Protein AF-A0A0D2QQF7-F1 (afdb_monomer)

Radius of gyration: 26.7 Å; Cα contacts (8 Å, |Δi|>4): 95; chains: 1; bounding box: 89×62×61 Å

Secondary structure (DSSP, 8-state):
-HHHHHHHHHHHHHSPPBTBS----TT-S-HHHHHHHHHHHHHHHHHHHHHHHHHHH--S-HHHHHHHHHHHHHHHHHHHHHHHHHHTTTTT--HHHHTTTT--HHHHHHHHHHHHHHHHHHHHHHHS-HHHHHHHHHHHHHHHHHHHHHHH-----HHHHHHHHHHHHHHHHHHS-HHHHS-PPP-----S-SSSSS--------

Organism: Gossypium raimondii (NCBI:txid29730)

Nearest PDB structures (foldseek):
  6i1r-assembly1_A  TM=9.727E-01  e=7.332E-19  Zea mays
  6i1r-assembly1_B  TM=9.727E-01  e=1.227E-18  Zea mays
  6i1z-assembly1_B  TM=9.432E-01  e=1.962E-15  Zea mays
  6i1z-assembly1_A  TM=9.478E-01  e=4.625E-15  Zea mays

Solvent-accessible surface area (backbone atoms only — not comparable to full-atom values): 12297 Å² total; per-residue (Å²): 110,37,69,59,38,34,52,52,11,53,51,39,40,66,51,81,61,96,84,55,100,71,81,63,64,96,78,69,68,58,70,67,56,56,54,51,50,55,51,49,52,52,51,52,52,50,52,48,53,50,50,27,49,58,48,59,74,45,90,65,59,69,67,58,54,47,51,55,54,49,50,55,51,50,52,54,53,52,53,49,50,52,52,52,33,64,75,53,70,45,78,84,51,58,61,82,77,49,69,66,64,88,67,44,75,67,50,52,52,50,52,54,50,53,53,51,50,50,54,51,50,54,49,40,28,52,80,49,48,64,66,58,54,50,53,52,51,54,50,51,51,53,50,50,52,56,49,36,34,74,76,67,66,44,81,83,44,72,42,38,56,54,12,50,52,38,32,53,52,18,51,48,65,65,71,52,58,68,68,81,78,40,92,59,75,84,79,76,79,76,78,90,83,84,84,86,89,88,84,80,90,76,85,80,79,136

pLDDT: mean 82.87, std 17.43, range [35.88, 97.31]

Structure (mmCIF, N/CA/C/O backbone):
data_AF-A0A0D2QQF7-F1
#
_entry.id   AF-A0A0D2QQF7-F1
#
loop_
_atom_site.group_PDB
_atom_site.id
_atom_site.type_symbol
_atom_site.label_atom_id
_atom_site.label_alt_id
_atom_site.label_comp_id
_atom_site.label_asym_id
_atom_site.label_entity_id
_atom_site.label_seq_id
_atom_site.pdbx_PDB_ins_code
_atom_site.Cartn_x
_atom_site.Cartn_y
_atom_site.Cartn_z
_atom_site.occupancy
_atom_site.B_iso_or_equiv
_atom_site.auth_seq_id
_atom_site.auth_comp_id
_atom_site.auth_asym_id
_atom_site.auth_atom_id
_atom_site.pdbx_PDB_model_num
ATOM 1 N N . MET A 1 1 ? -4.815 4.302 22.614 1.00 80.75 1 MET A N 1
ATOM 2 C CA . MET A 1 1 ? -4.084 3.098 23.074 1.00 80.75 1 MET A CA 1
ATOM 3 C C . MET A 1 1 ? -4.121 1.945 22.069 1.00 80.75 1 MET A C 1
ATOM 5 O O . MET A 1 1 ? -3.057 1.436 21.750 1.00 80.75 1 MET A O 1
ATOM 9 N N . ALA A 1 2 ? -5.280 1.558 21.512 1.00 89.44 2 ALA A N 1
ATOM 10 C CA . ALA A 1 2 ? -5.372 0.387 20.619 1.00 89.44 2 ALA A CA 1
ATOM 11 C C . ALA A 1 2 ? -4.507 0.501 19.352 1.00 89.44 2 ALA A C 1
ATOM 13 O O . ALA A 1 2 ? -3.779 -0.428 19.021 1.00 89.44 2 ALA A O 1
ATOM 14 N N . ILE A 1 3 ? -4.491 1.671 18.709 1.00 89.88 3 ILE A N 1
ATOM 15 C CA . ILE A 1 3 ? -3.707 1.911 17.484 1.00 89.88 3 ILE A CA 1
ATOM 16 C C . ILE A 1 3 ? -2.194 1.775 17.736 1.00 89.88 3 ILE A C 1
ATOM 18 O O . ILE A 1 3 ? -1.478 1.219 16.911 1.00 89.88 3 ILE A O 1
ATOM 22 N N . ILE A 1 4 ? -1.708 2.223 18.900 1.00 92.81 4 ILE A N 1
ATOM 23 C CA . ILE A 1 4 ? -0.295 2.069 19.286 1.00 92.81 4 ILE A CA 1
ATOM 24 C C . ILE A 1 4 ? 0.034 0.584 19.471 1.00 92.81 4 ILE A C 1
ATOM 26 O O . ILE A 1 4 ? 1.050 0.121 18.966 1.00 92.81 4 ILE A O 1
ATOM 30 N N . LEU A 1 5 ? -0.848 -0.177 20.128 1.00 92.00 5 LEU A N 1
ATOM 31 C CA . LEU A 1 5 ? -0.690 -1.628 20.263 1.00 92.00 5 LEU A CA 1
ATOM 32 C C . LEU A 1 5 ? -0.684 -2.334 18.903 1.00 92.00 5 LEU A C 1
ATOM 34 O O . LEU A 1 5 ? 0.118 -3.238 18.710 1.00 92.00 5 LEU A O 1
ATOM 38 N N . LEU A 1 6 ? -1.512 -1.902 17.948 1.00 92.50 6 LEU A N 1
ATOM 39 C CA . LEU A 1 6 ? -1.499 -2.452 16.590 1.00 92.50 6 LEU A CA 1
ATOM 40 C C . LEU A 1 6 ? -0.155 -2.191 15.899 1.00 92.50 6 LEU A C 1
ATOM 42 O O . LEU A 1 6 ? 0.426 -3.096 15.301 1.00 92.50 6 LEU A O 1
ATOM 46 N N . ALA A 1 7 ? 0.363 -0.965 16.009 1.00 92.88 7 ALA A N 1
ATOM 47 C CA . ALA A 1 7 ? 1.660 -0.601 15.448 1.00 92.88 7 ALA A CA 1
ATOM 48 C C . ALA A 1 7 ? 2.795 -1.427 16.075 1.00 92.88 7 ALA A C 1
ATOM 50 O O . ALA A 1 7 ? 3.615 -1.979 15.353 1.00 92.88 7 ALA A O 1
ATOM 51 N N . VAL A 1 8 ? 2.809 -1.578 17.403 1.00 93.44 8 VAL A N 1
ATOM 52 C CA . VAL A 1 8 ? 3.802 -2.403 18.113 1.00 93.44 8 VAL A CA 1
ATOM 53 C C . VAL A 1 8 ? 3.669 -3.886 17.754 1.00 93.44 8 VAL A C 1
ATOM 55 O O . VAL A 1 8 ? 4.671 -4.554 17.524 1.00 93.44 8 VAL A O 1
ATOM 58 N N . GLY A 1 9 ? 2.448 -4.419 17.674 1.00 91.75 9 GLY A N 1
ATOM 59 C CA . GLY A 1 9 ? 2.215 -5.822 17.328 1.00 91.75 9 GLY A CA 1
ATOM 60 C C . GLY A 1 9 ? 2.640 -6.152 15.896 1.00 91.75 9 GLY A C 1
ATOM 61 O O . GLY A 1 9 ? 3.296 -7.167 15.664 1.00 91.75 9 GLY A O 1
ATOM 62 N N . THR A 1 10 ? 2.333 -5.268 14.942 1.00 91.00 10 THR A N 1
ATOM 63 C CA . THR A 1 10 ? 2.729 -5.441 13.536 1.00 91.00 10 THR A CA 1
ATOM 64 C C . THR A 1 10 ? 4.230 -5.264 13.327 1.00 91.00 10 THR A C 1
ATOM 66 O O . THR A 1 10 ? 4.823 -6.049 12.588 1.00 91.00 10 THR A O 1
ATOM 69 N N . THR A 1 11 ? 4.886 -4.309 13.997 1.00 91.00 11 THR A N 1
ATOM 70 C CA . THR A 1 11 ? 6.353 -4.201 13.934 1.00 91.00 11 THR A CA 1
ATOM 71 C C . THR A 1 11 ? 7.014 -5.418 14.557 1.00 91.00 11 THR A C 1
ATOM 73 O O . THR A 1 11 ? 7.867 -6.014 13.911 1.00 91.00 11 THR A O 1
ATOM 76 N N . MET A 1 12 ? 6.566 -5.859 15.738 1.00 90.12 12 MET A N 1
ATOM 77 C CA . MET A 1 12 ? 7.080 -7.061 16.398 1.00 90.12 12 MET A CA 1
ATOM 78 C C . MET A 1 12 ? 6.956 -8.298 15.506 1.00 90.12 12 MET A C 1
ATOM 80 O O . MET A 1 12 ? 7.917 -9.048 15.387 1.00 90.12 12 MET A O 1
ATOM 84 N N . SER A 1 13 ? 5.820 -8.476 14.824 1.00 88.19 13 SER A N 1
ATOM 85 C CA . SER A 1 13 ? 5.619 -9.610 13.913 1.00 88.19 13 SER A CA 1
ATOM 86 C C . SER A 1 13 ? 6.560 -9.621 12.702 1.00 88.19 13 SER A C 1
ATOM 88 O O . SER A 1 13 ? 6.790 -10.680 12.128 1.00 88.19 13 SER A O 1
ATOM 90 N N . GLN A 1 14 ? 7.117 -8.461 12.336 1.00 85.38 14 GLN A N 1
ATOM 91 C CA . GLN A 1 14 ? 8.033 -8.293 11.206 1.00 85.38 14 GLN A CA 1
ATOM 92 C C . GLN A 1 14 ? 9.512 -8.221 11.619 1.00 85.38 14 GLN A C 1
ATOM 94 O O . GLN A 1 14 ? 10.382 -8.137 10.753 1.00 85.38 14 GLN A O 1
ATOM 99 N N . VAL A 1 15 ? 9.824 -8.256 12.919 1.00 85.00 15 VAL A N 1
ATOM 100 C CA . VAL A 1 15 ? 11.213 -8.338 13.384 1.00 85.00 15 VAL A CA 1
ATOM 101 C C . VAL A 1 15 ? 11.780 -9.706 13.003 1.00 85.00 15 VAL A C 1
ATOM 103 O O . VAL A 1 15 ? 11.213 -10.740 13.362 1.00 85.00 15 VAL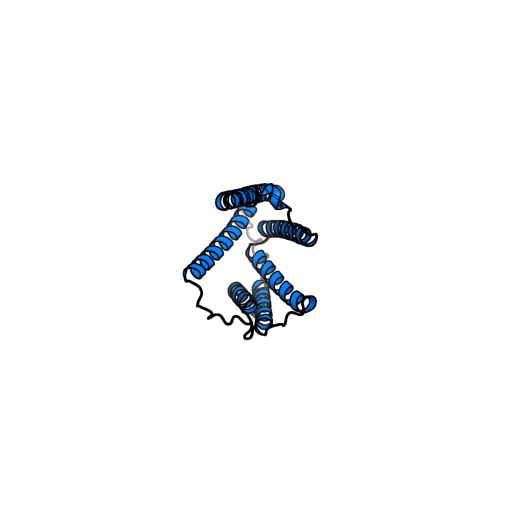 A O 1
ATOM 106 N N . GLN A 1 16 ? 12.911 -9.704 12.295 1.00 71.31 16 GLN A N 1
ATOM 107 C CA . GLN A 1 16 ? 13.620 -10.928 11.920 1.00 71.31 16 GLN A CA 1
ATOM 108 C C . GLN A 1 16 ? 14.034 -11.729 13.160 1.00 71.31 16 GLN A C 1
ATOM 110 O O . GLN A 1 16 ? 14.379 -11.176 14.210 1.00 71.31 16 GLN A O 1
ATOM 115 N N . GLY A 1 17 ? 13.972 -13.056 13.044 1.00 63.78 17 GLY A N 1
ATOM 116 C CA . GLY A 1 17 ? 14.343 -13.955 14.129 1.00 63.78 17 GLY A CA 1
ATOM 117 C C . GLY A 1 17 ? 15.851 -13.927 14.388 1.00 63.78 17 GLY A C 1
ATOM 118 O O . GLY A 1 17 ? 16.656 -13.798 13.469 1.00 63.78 17 GLY A O 1
ATOM 119 N N . CYS A 1 18 ? 16.252 -14.095 15.649 1.00 54.22 18 CYS A N 1
ATOM 120 C CA . CYS A 1 18 ? 17.664 -14.239 16.001 1.00 54.22 18 CYS A CA 1
ATOM 121 C C . CYS A 1 18 ? 18.171 -15.586 15.445 1.00 54.22 18 CYS A C 1
ATOM 123 O O . CYS A 1 18 ? 17.758 -16.637 15.938 1.00 54.22 18 CYS A O 1
ATOM 125 N N . GLY A 1 19 ? 18.996 -15.561 14.391 1.00 55.62 19 GLY A N 1
ATOM 126 C CA . GLY A 1 19 ? 19.505 -16.762 13.710 1.00 55.62 19 GLY A CA 1
ATOM 127 C C . GLY A 1 19 ? 19.407 -16.761 12.177 1.00 55.62 19 GLY A C 1
ATOM 128 O O . GLY A 1 19 ? 19.937 -17.676 11.549 1.00 55.62 19 GLY A O 1
ATOM 129 N N . GLU A 1 20 ? 18.777 -15.757 11.560 1.00 56.91 20 GLU A N 1
ATOM 130 C CA . GLU A 1 20 ? 18.953 -15.477 10.127 1.00 56.91 20 GLU A CA 1
ATOM 131 C C . GLU A 1 20 ? 20.284 -14.741 9.886 1.00 56.91 20 GLU A C 1
ATOM 133 O O . GLU A 1 20 ? 20.772 -14.022 10.755 1.00 56.91 20 GLU A O 1
ATOM 138 N N . ALA A 1 21 ? 20.900 -14.942 8.715 1.00 54.00 21 ALA A N 1
ATOM 139 C CA . ALA A 1 21 ? 22.274 -14.529 8.381 1.00 54.00 21 ALA A CA 1
ATOM 140 C C . ALA A 1 21 ? 22.550 -13.006 8.422 1.00 54.00 21 ALA A C 1
ATOM 142 O O . ALA A 1 21 ? 23.666 -12.572 8.143 1.00 54.00 21 ALA A O 1
ATOM 143 N N . SER A 1 22 ? 21.555 -12.200 8.786 1.00 50.88 22 SER A N 1
ATOM 144 C CA . SER A 1 22 ? 21.594 -10.743 8.801 1.00 50.88 22 SER A CA 1
ATOM 145 C C . SER A 1 22 ? 21.158 -10.209 10.165 1.00 50.88 22 SER A C 1
ATOM 147 O O . SER A 1 22 ? 20.201 -9.451 10.275 1.00 50.88 22 SER A O 1
ATOM 149 N N . CYS A 1 23 ? 21.902 -10.543 11.222 1.00 53.53 23 CYS A N 1
ATOM 150 C CA . CYS A 1 23 ? 21.956 -9.688 12.412 1.00 53.53 23 CYS A CA 1
ATOM 151 C C . CYS A 1 23 ? 22.749 -8.412 12.073 1.00 53.53 23 CYS A C 1
ATOM 153 O O . CYS A 1 23 ? 23.793 -8.143 12.665 1.00 53.53 23 CYS A O 1
ATOM 155 N N . ASP A 1 24 ? 22.281 -7.655 11.078 1.00 56.09 24 ASP A N 1
ATOM 156 C CA . ASP A 1 24 ? 22.745 -6.295 10.860 1.00 56.09 24 ASP A CA 1
ATOM 157 C C . ASP A 1 24 ? 22.401 -5.498 12.117 1.00 56.09 24 ASP A C 1
ATOM 159 O O . ASP A 1 24 ? 21.293 -5.579 12.654 1.00 56.09 24 ASP A O 1
ATOM 163 N N . SER A 1 25 ? 23.379 -4.751 12.617 1.00 65.31 25 SER A N 1
ATOM 164 C CA . SER A 1 25 ? 23.214 -3.836 13.741 1.00 65.31 25 SER A CA 1
ATOM 165 C C . SER A 1 25 ? 21.934 -3.013 13.541 1.00 65.31 25 SER A C 1
ATOM 167 O O . SER A 1 25 ? 21.867 -2.206 12.615 1.00 65.31 25 SER A O 1
ATOM 169 N N . LEU A 1 26 ? 20.930 -3.204 14.410 1.00 68.25 26 LEU A N 1
ATOM 170 C CA . LEU A 1 26 ? 19.548 -2.689 14.291 1.00 68.25 26 LEU A CA 1
ATOM 171 C C . LEU A 1 26 ? 19.415 -1.155 14.137 1.00 68.25 26 LEU A C 1
ATOM 173 O O . LEU A 1 26 ? 18.319 -0.642 13.926 1.00 68.25 26 LEU A O 1
ATOM 177 N N . PHE A 1 27 ? 20.525 -0.421 14.188 1.00 77.88 27 PHE A N 1
ATOM 178 C CA . PHE A 1 27 ? 20.605 1.027 14.010 1.00 77.88 27 PHE A CA 1
ATOM 179 C C . PHE A 1 27 ? 21.719 1.481 13.051 1.00 77.88 27 PHE A C 1
ATOM 181 O O . PHE A 1 27 ? 22.127 2.637 13.080 1.00 77.88 27 PHE A O 1
ATOM 188 N N . SER A 1 28 ? 22.239 0.582 12.210 1.00 80.69 28 SER A N 1
ATOM 189 C CA . SER A 1 28 ? 23.371 0.878 11.319 1.00 80.69 28 SER A CA 1
ATOM 190 C C . SER A 1 28 ? 22.964 1.419 9.949 1.00 80.69 28 SER A C 1
ATOM 192 O O . SER A 1 28 ? 23.834 1.722 9.130 1.00 80.69 28 SER A O 1
ATOM 194 N N . ALA A 1 29 ? 21.664 1.552 9.675 1.00 84.38 29 ALA A N 1
ATOM 195 C CA . ALA A 1 29 ? 21.213 2.186 8.447 1.00 84.38 29 ALA A CA 1
ATOM 196 C C . ALA A 1 29 ? 21.559 3.693 8.458 1.00 84.38 29 ALA A C 1
ATOM 198 O O . ALA A 1 29 ? 21.543 4.327 9.517 1.00 84.38 29 ALA A O 1
ATOM 199 N N . PRO A 1 30 ? 21.845 4.309 7.297 1.00 91.06 30 PRO A N 1
ATOM 200 C CA . PRO A 1 30 ? 22.099 5.744 7.220 1.00 91.06 30 PRO A CA 1
ATOM 201 C C . PRO A 1 30 ? 20.931 6.566 7.782 1.00 91.06 30 PRO A C 1
ATOM 203 O O . PRO A 1 30 ? 19.770 6.268 7.495 1.00 91.06 30 PRO A O 1
ATOM 206 N N . ILE A 1 31 ? 21.224 7.661 8.497 1.00 92.25 31 ILE A N 1
ATOM 207 C CA . ILE A 1 31 ? 20.202 8.556 9.083 1.00 92.25 31 ILE A CA 1
ATOM 208 C C . ILE A 1 31 ? 19.176 9.047 8.048 1.00 92.25 31 ILE A C 1
ATOM 210 O O . ILE A 1 31 ? 17.987 9.164 8.342 1.00 92.25 31 ILE A O 1
ATOM 214 N N . GLN A 1 32 ? 19.618 9.246 6.803 1.00 93.31 32 GLN A N 1
ATOM 215 C CA . GLN A 1 32 ? 18.766 9.620 5.679 1.00 93.31 32 GLN A CA 1
ATOM 216 C C . GLN A 1 32 ? 17.666 8.580 5.405 1.00 93.31 32 GLN A C 1
ATOM 218 O O . GLN A 1 32 ? 16.545 8.960 5.074 1.00 93.31 32 GLN A O 1
ATOM 223 N N . GLY A 1 33 ? 17.954 7.286 5.580 1.00 92.31 33 GLY A N 1
ATOM 224 C CA . GLY A 1 33 ? 16.970 6.213 5.435 1.00 92.31 33 GLY A CA 1
ATOM 225 C C . GLY A 1 33 ? 15.858 6.316 6.477 1.00 92.31 33 GLY A C 1
ATOM 226 O O . GLY A 1 33 ? 14.682 6.267 6.120 1.00 92.31 33 GLY A O 1
ATOM 227 N N . TYR A 1 34 ? 16.210 6.564 7.743 1.00 91.50 34 TYR A N 1
ATOM 228 C CA . TYR A 1 34 ? 15.224 6.784 8.806 1.00 91.50 34 TYR A CA 1
ATOM 229 C C . TYR A 1 34 ? 14.362 8.026 8.546 1.00 91.50 34 TYR A C 1
ATOM 231 O O . TYR A 1 34 ? 13.139 7.954 8.661 1.00 91.50 34 TYR A O 1
ATOM 239 N N . MET A 1 35 ? 14.969 9.147 8.135 1.00 95.94 35 MET A N 1
ATOM 240 C CA . MET A 1 35 ? 14.227 10.376 7.823 1.00 95.94 35 MET A CA 1
ATOM 241 C C . MET A 1 35 ? 13.251 10.189 6.654 1.00 95.94 35 MET A C 1
ATOM 243 O O . MET A 1 35 ? 12.097 10.608 6.743 1.00 95.94 35 MET A O 1
ATOM 247 N N . LEU A 1 36 ? 13.683 9.524 5.576 1.00 95.62 36 LEU A N 1
ATOM 248 C CA . LEU A 1 36 ? 12.815 9.201 4.440 1.00 95.62 36 LEU A CA 1
ATOM 249 C C . LEU A 1 36 ? 11.712 8.209 4.827 1.00 95.62 36 LEU A C 1
ATOM 251 O O . LEU A 1 36 ? 10.583 8.349 4.359 1.00 95.62 36 LEU A O 1
ATOM 255 N N . GLY A 1 37 ? 12.005 7.260 5.720 1.00 94.50 37 GLY A N 1
ATOM 256 C CA . GLY A 1 37 ? 11.019 6.342 6.288 1.00 94.50 37 GLY A CA 1
ATOM 257 C C . GLY A 1 37 ? 9.895 7.090 7.004 1.00 94.50 37 GLY A C 1
ATOM 258 O O . GLY A 1 37 ? 8.726 6.925 6.653 1.00 94.50 37 GLY A O 1
ATOM 259 N N . VAL A 1 38 ? 10.240 7.988 7.932 1.00 95.06 38 VAL A N 1
ATOM 260 C CA . VAL A 1 38 ? 9.259 8.824 8.650 1.00 95.06 38 VAL A CA 1
ATOM 261 C C . VAL A 1 38 ? 8.463 9.699 7.681 1.00 95.06 38 VAL A C 1
ATOM 263 O O . VAL A 1 38 ? 7.236 9.742 7.759 1.00 95.06 38 VAL A O 1
ATOM 266 N N . LEU A 1 39 ? 9.132 10.344 6.722 1.00 96.81 39 LEU A N 1
ATOM 267 C CA . LEU A 1 39 ? 8.460 11.167 5.717 1.00 96.81 39 LEU A CA 1
ATOM 268 C C . LEU A 1 39 ? 7.460 10.350 4.886 1.00 96.81 39 LEU A C 1
ATOM 270 O O . LEU A 1 39 ? 6.331 10.793 4.673 1.00 96.81 39 LEU A O 1
ATOM 274 N N . SER A 1 40 ? 7.840 9.147 4.448 1.00 96.06 40 SER A N 1
ATOM 275 C CA . SER A 1 40 ? 6.955 8.271 3.674 1.00 96.06 40 SER A CA 1
ATOM 276 C C . SER A 1 40 ? 5.736 7.811 4.479 1.00 96.06 40 SER A C 1
ATOM 278 O O . SER A 1 40 ? 4.629 7.787 3.940 1.00 96.06 40 SER A O 1
ATOM 280 N N . ALA A 1 41 ? 5.901 7.532 5.777 1.00 94.69 41 ALA A N 1
ATOM 281 C CA . ALA A 1 41 ? 4.794 7.203 6.669 1.00 94.69 41 ALA A CA 1
ATOM 282 C C . ALA A 1 41 ? 3.813 8.380 6.810 1.00 94.69 41 ALA A C 1
ATOM 284 O O . ALA A 1 41 ? 2.603 8.186 6.682 1.00 94.69 41 ALA A O 1
ATOM 285 N N . CYS A 1 42 ? 4.322 9.604 6.989 1.00 96.56 42 CYS A N 1
ATOM 286 C CA . CYS A 1 42 ? 3.498 10.814 7.057 1.00 96.56 42 CYS A CA 1
ATOM 287 C C . CYS A 1 42 ? 2.723 11.061 5.756 1.00 96.56 42 CYS A C 1
ATOM 289 O O . CYS A 1 42 ? 1.524 11.334 5.797 1.00 96.56 42 CYS A O 1
ATOM 291 N N . LEU A 1 43 ? 3.382 10.929 4.601 1.00 96.00 43 LEU A N 1
ATOM 292 C CA . LEU A 1 43 ? 2.739 11.095 3.295 1.00 96.00 43 LEU A CA 1
ATOM 293 C C . LEU A 1 43 ? 1.682 10.015 3.034 1.00 96.00 43 LEU A C 1
ATOM 295 O O . LEU A 1 43 ? 0.610 10.326 2.523 1.00 96.00 43 LEU A O 1
ATOM 299 N N . SER A 1 44 ? 1.949 8.767 3.425 1.00 94.00 44 SER A N 1
ATOM 300 C CA . SER A 1 44 ? 0.990 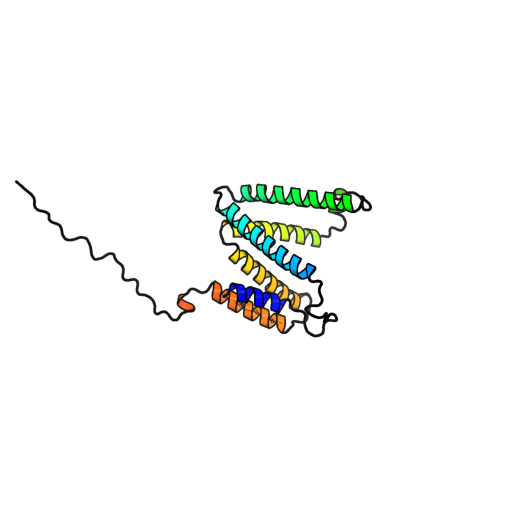7.661 3.316 1.00 94.00 44 SER A CA 1
ATOM 301 C C . SER A 1 44 ? -0.256 7.904 4.176 1.00 94.00 44 SER A C 1
ATOM 303 O O . SER A 1 44 ? -1.385 7.761 3.697 1.00 94.00 44 SER A O 1
ATOM 305 N N . ALA A 1 45 ? -0.069 8.353 5.423 1.00 93.56 45 ALA A N 1
ATOM 306 C CA . ALA A 1 45 ? -1.169 8.708 6.316 1.00 93.56 45 ALA A CA 1
ATOM 307 C C . ALA A 1 45 ? -1.993 9.883 5.766 1.00 93.56 45 ALA A C 1
ATOM 309 O O . ALA A 1 45 ? -3.220 9.794 5.710 1.00 93.56 45 ALA A O 1
ATOM 310 N N . LEU A 1 46 ? -1.327 10.947 5.299 1.00 96.00 46 LEU A N 1
ATOM 311 C CA . LEU A 1 46 ? -1.984 12.111 4.706 1.00 96.00 46 LEU A CA 1
ATOM 312 C C . LEU A 1 46 ? -2.783 11.733 3.455 1.00 96.00 46 LEU A C 1
ATOM 314 O O . LEU A 1 46 ? -3.934 12.134 3.334 1.00 96.00 46 LEU A O 1
ATOM 318 N N . ALA A 1 47 ? -2.212 10.930 2.554 1.00 93.62 47 ALA A N 1
ATOM 319 C CA . ALA A 1 47 ? -2.902 10.470 1.350 1.00 93.62 47 ALA A CA 1
ATOM 320 C C . ALA A 1 47 ? -4.158 9.650 1.687 1.00 93.62 47 ALA A C 1
ATOM 322 O O . ALA A 1 47 ? -5.201 9.832 1.058 1.00 93.62 47 ALA A O 1
ATOM 323 N N . GLY A 1 48 ? -4.081 8.780 2.701 1.00 92.25 48 GLY A N 1
ATOM 324 C CA . GLY A 1 48 ? -5.228 8.014 3.190 1.00 92.25 48 GLY A CA 1
ATOM 325 C C . GLY A 1 48 ? -6.349 8.906 3.727 1.00 92.25 48 GLY A C 1
ATOM 326 O O . GLY A 1 48 ? -7.484 8.789 3.273 1.00 92.25 48 GLY A O 1
ATOM 327 N N . VAL A 1 49 ? -6.018 9.831 4.635 1.00 94.56 49 VAL A N 1
ATOM 328 C CA . VAL A 1 49 ? -6.988 10.761 5.246 1.00 94.56 49 VAL A CA 1
ATOM 329 C C . VAL A 1 49 ? -7.564 11.732 4.213 1.00 94.56 49 VAL A C 1
ATOM 331 O O . VAL A 1 49 ? -8.756 12.019 4.232 1.00 94.56 49 VAL A O 1
ATOM 334 N N . TYR A 1 50 ? -6.748 12.211 3.274 1.00 93.62 50 TYR A N 1
ATOM 335 C CA . TYR A 1 50 ? -7.209 13.098 2.209 1.00 93.62 50 TYR A CA 1
ATOM 336 C C . TYR A 1 50 ? -8.151 12.385 1.232 1.00 93.62 50 TYR A C 1
ATOM 338 O O . TYR A 1 50 ? -9.149 12.962 0.811 1.00 93.62 50 TYR A O 1
ATOM 346 N N . THR A 1 51 ? -7.876 11.117 0.907 1.00 92.88 51 THR A N 1
ATOM 347 C CA . THR A 1 51 ? -8.777 10.307 0.072 1.00 92.88 51 THR A CA 1
ATOM 348 C C . THR A 1 51 ? -10.114 10.084 0.776 1.00 92.88 51 THR A C 1
ATOM 350 O O . THR A 1 51 ? -11.159 10.266 0.159 1.00 92.88 51 THR A O 1
ATOM 353 N N . GLU A 1 52 ? -10.095 9.750 2.069 1.00 93.94 52 GLU A N 1
ATOM 354 C CA . GLU A 1 52 ? -11.310 9.630 2.883 1.00 93.94 52 GLU A CA 1
ATOM 355 C C . GLU A 1 52 ? -12.118 10.934 2.875 1.00 93.94 52 GLU A C 1
ATOM 357 O O . GLU A 1 52 ? -13.314 10.929 2.580 1.00 93.94 52 GLU A O 1
ATOM 362 N N . PHE A 1 53 ? -11.448 12.061 3.132 1.00 92.94 53 PHE A N 1
ATOM 363 C CA . PHE A 1 53 ? -12.061 13.384 3.109 1.00 92.94 53 PHE A CA 1
ATOM 364 C C . PHE A 1 53 ? -12.712 13.686 1.753 1.00 92.94 53 PHE A C 1
ATOM 366 O O . PHE A 1 53 ? -13.883 14.055 1.709 1.00 92.94 53 PHE A O 1
ATOM 373 N N . LEU A 1 54 ? -11.999 13.462 0.645 1.00 91.75 54 LEU A N 1
ATOM 374 C CA . LEU A 1 54 ? -12.503 13.714 -0.706 1.00 91.75 54 LEU A CA 1
ATOM 375 C C . LEU A 1 54 ? -13.731 12.851 -1.041 1.00 91.75 54 LEU A C 1
ATOM 377 O O . LEU A 1 54 ? -14.694 13.344 -1.630 1.00 91.75 54 LEU A O 1
ATOM 381 N N . MET A 1 55 ? -13.712 11.568 -0.664 1.00 89.50 55 MET A N 1
ATOM 382 C CA . MET A 1 55 ? -14.809 10.639 -0.952 1.00 89.50 55 MET A CA 1
ATOM 383 C C . MET A 1 55 ? -16.059 10.920 -0.114 1.00 89.50 55 MET A C 1
ATOM 385 O O . MET A 1 55 ? -17.170 10.750 -0.621 1.00 89.50 55 MET A O 1
ATOM 389 N N . LYS A 1 56 ? -15.885 11.356 1.142 1.00 92.94 56 LYS A N 1
ATOM 390 C CA . LYS A 1 56 ? -16.986 11.671 2.065 1.00 92.94 56 LYS A CA 1
ATOM 391 C C . LYS A 1 56 ? -17.557 13.077 1.879 1.00 92.94 56 LYS A C 1
ATOM 393 O O . LYS A 1 56 ? -18.743 13.273 2.115 1.00 92.94 56 LYS A O 1
ATOM 398 N N . GLN A 1 57 ? -16.749 14.054 1.464 1.00 91.62 57 GLN A N 1
ATOM 399 C CA . GLN A 1 57 ? -17.212 15.433 1.268 1.00 91.62 57 GLN A CA 1
ATOM 400 C C . GLN A 1 57 ? -18.167 15.560 0.075 1.00 91.62 57 GLN A C 1
ATOM 402 O O . GLN A 1 57 ? -19.047 16.419 0.069 1.00 91.62 57 GLN A O 1
ATOM 407 N N . ASN A 1 58 ? -17.980 14.728 -0.947 1.00 86.75 58 ASN A N 1
ATOM 408 C CA . ASN A 1 58 ? -18.699 14.846 -2.201 1.00 86.75 58 ASN A CA 1
ATOM 409 C C . ASN A 1 58 ? -19.816 13.788 -2.305 1.00 86.75 58 ASN A C 1
ATOM 411 O O . ASN A 1 58 ? -19.566 12.594 -2.135 1.00 86.75 58 ASN A O 1
ATOM 415 N N . ASN A 1 59 ? -21.040 14.208 -2.640 1.00 86.06 59 ASN A N 1
ATOM 416 C CA . ASN A 1 59 ? -22.223 13.330 -2.727 1.00 86.06 59 ASN A CA 1
ATOM 417 C C . ASN A 1 59 ? -22.343 12.564 -4.060 1.00 86.06 59 ASN A C 1
ATOM 419 O O . ASN A 1 59 ? -23.359 11.923 -4.326 1.00 86.06 59 ASN A O 1
ATOM 423 N N . ASP A 1 60 ? -21.310 12.609 -4.900 1.00 90.38 60 ASP A N 1
ATOM 424 C CA . ASP A 1 60 ? -21.277 11.898 -6.175 1.00 90.38 60 ASP A CA 1
ATOM 425 C C . ASP A 1 60 ? -21.299 10.374 -6.009 1.00 90.38 60 ASP A C 1
ATOM 427 O O . ASP A 1 60 ? -20.988 9.816 -4.952 1.00 90.38 60 ASP A O 1
ATOM 431 N N . SER A 1 61 ? -21.610 9.661 -7.093 1.00 92.69 61 SER A N 1
ATOM 432 C CA . SER A 1 61 ? -21.499 8.201 -7.115 1.00 92.69 61 SER A CA 1
ATOM 433 C C . SER A 1 61 ? -20.057 7.747 -6.839 1.00 92.69 61 SER A C 1
ATOM 435 O O . SER A 1 61 ? -19.088 8.360 -7.292 1.00 92.69 61 SER A O 1
ATOM 437 N N . LEU A 1 62 ? -19.899 6.643 -6.100 1.00 91.88 62 LEU A N 1
ATOM 438 C CA . LEU A 1 62 ? -18.578 6.068 -5.807 1.00 91.88 62 LEU A CA 1
ATOM 439 C C . LEU A 1 62 ? -17.801 5.732 -7.090 1.00 91.88 62 LEU A C 1
ATOM 441 O O . LEU A 1 62 ? -16.593 5.940 -7.156 1.00 91.88 62 LEU A O 1
ATOM 445 N N . TYR A 1 63 ? -18.496 5.249 -8.121 1.00 93.56 63 TYR A N 1
ATOM 446 C CA . TYR A 1 63 ? -17.882 4.916 -9.403 1.00 93.56 63 TYR A CA 1
ATOM 447 C C . TYR A 1 63 ? -17.266 6.143 -10.075 1.00 93.56 63 TYR A C 1
ATOM 449 O O . TYR A 1 63 ? -16.141 6.062 -10.559 1.00 93.56 63 TYR A O 1
ATOM 457 N N . TRP A 1 64 ? -17.959 7.284 -10.054 1.00 93.81 64 TRP A N 1
ATOM 458 C CA . TRP A 1 64 ? -17.447 8.521 -10.640 1.00 93.81 64 TRP A CA 1
ATOM 459 C C . TRP A 1 64 ? -16.207 9.040 -9.905 1.00 93.81 64 TRP A C 1
ATOM 461 O O . TRP A 1 64 ? -15.196 9.345 -10.536 1.00 93.81 64 TRP A O 1
ATOM 471 N N . GLN A 1 65 ? -16.246 9.036 -8.570 1.00 93.56 65 GLN A N 1
ATOM 472 C CA . GLN A 1 65 ? -15.096 9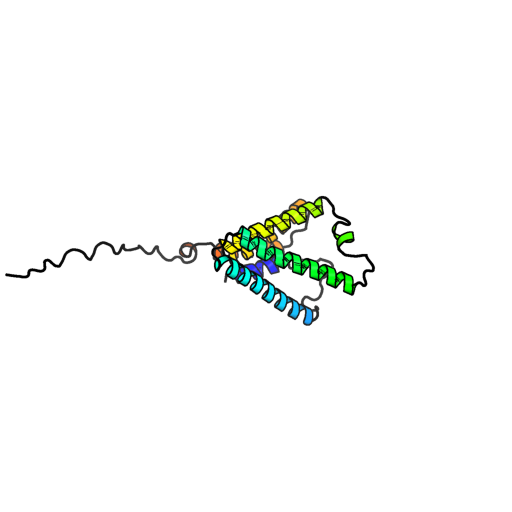.399 -7.736 1.00 93.56 65 GLN A CA 1
ATOM 473 C C . GLN A 1 65 ? -13.890 8.483 -8.005 1.00 93.56 65 GLN A C 1
ATOM 475 O O . GLN A 1 65 ? -12.765 8.959 -8.150 1.00 93.56 65 GLN A O 1
ATOM 480 N N . ASN A 1 66 ? -14.124 7.174 -8.146 1.00 94.44 66 ASN A N 1
ATOM 481 C CA . ASN A 1 66 ? -13.079 6.209 -8.485 1.00 94.44 66 ASN A CA 1
ATOM 482 C C . ASN A 1 66 ? -12.499 6.436 -9.884 1.00 94.44 66 ASN A C 1
ATOM 484 O O . ASN A 1 66 ? -11.283 6.371 -10.046 1.00 94.44 66 ASN A O 1
ATOM 488 N N . VAL A 1 67 ? -13.334 6.724 -10.888 1.00 95.50 67 VAL A N 1
ATOM 489 C CA . VAL A 1 67 ? -12.858 7.033 -12.246 1.00 95.50 67 VAL A CA 1
ATOM 490 C C . VAL A 1 67 ? -11.930 8.242 -12.216 1.00 95.50 67 VAL A C 1
ATOM 492 O O . VAL A 1 67 ? -10.832 8.164 -12.759 1.00 95.50 67 VAL A O 1
ATOM 495 N N . GLN A 1 68 ? -12.312 9.328 -11.542 1.00 94.12 68 GLN A N 1
ATOM 496 C CA . GLN A 1 68 ? -11.464 10.517 -11.423 1.00 94.12 68 GLN A CA 1
ATOM 497 C C . GLN A 1 68 ? -10.141 10.201 -10.713 1.00 94.12 68 GLN A C 1
ATOM 499 O O . GLN A 1 68 ? -9.066 10.472 -11.254 1.00 94.12 68 GLN A O 1
ATOM 504 N N . LEU A 1 69 ? -10.209 9.571 -9.536 1.00 93.50 69 LEU A N 1
ATOM 505 C CA . LEU A 1 69 ? -9.039 9.260 -8.716 1.00 93.50 69 LEU A CA 1
ATOM 506 C C . LEU A 1 69 ? -8.052 8.336 -9.444 1.00 93.50 69 LEU A C 1
ATOM 508 O O . LEU A 1 69 ? -6.855 8.623 -9.510 1.00 93.50 69 LEU A O 1
ATOM 512 N N . TYR A 1 70 ? -8.544 7.243 -10.028 1.00 95.50 70 TYR A N 1
ATOM 513 C CA . TYR A 1 70 ? -7.693 6.292 -10.738 1.00 95.50 70 TYR A CA 1
ATOM 514 C C . TYR A 1 70 ? -7.193 6.829 -12.076 1.00 95.50 70 TYR A C 1
ATOM 516 O O . TYR A 1 70 ? -6.097 6.455 -12.482 1.00 95.50 70 TYR A O 1
A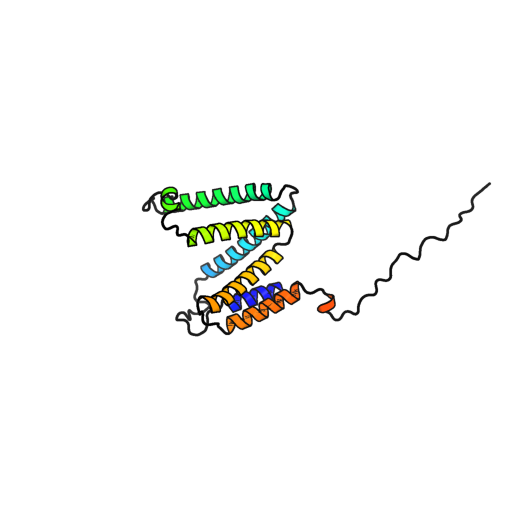TOM 524 N N . THR A 1 71 ? -7.921 7.738 -12.734 1.00 96.81 71 THR A N 1
ATOM 525 C CA . THR A 1 71 ? -7.424 8.406 -13.949 1.00 96.81 71 THR A CA 1
ATOM 526 C C . THR A 1 71 ? -6.184 9.238 -13.633 1.00 96.81 71 THR A C 1
ATOM 528 O O . THR A 1 71 ? -5.154 9.070 -14.288 1.00 96.81 71 THR A O 1
ATOM 531 N N . PHE A 1 72 ? -6.223 10.070 -12.585 1.00 95.50 72 PHE A N 1
ATOM 532 C CA . PHE A 1 72 ? -5.033 10.809 -12.149 1.00 95.50 72 PHE A CA 1
ATOM 533 C C . PHE A 1 72 ? -3.909 9.868 -11.699 1.00 95.50 72 PHE A C 1
ATOM 535 O O . PHE A 1 72 ? -2.753 10.067 -12.076 1.00 95.50 72 PHE A O 1
ATOM 542 N N . GLY A 1 73 ? -4.239 8.800 -10.966 1.00 95.56 73 GLY A N 1
ATOM 543 C CA . GLY A 1 73 ? -3.272 7.772 -10.576 1.00 95.56 73 GLY A CA 1
ATOM 544 C C . GLY A 1 73 ? -2.583 7.106 -11.774 1.00 95.56 73 GLY A C 1
ATOM 545 O O . GLY A 1 73 ? -1.361 6.948 -11.771 1.00 95.56 73 GLY A O 1
ATOM 546 N N . ALA A 1 74 ? -3.334 6.762 -12.821 1.00 96.31 74 ALA A N 1
ATOM 547 C CA . ALA A 1 74 ? -2.804 6.166 -14.042 1.00 96.31 74 ALA A CA 1
ATOM 548 C C . ALA A 1 74 ? -1.886 7.137 -14.795 1.00 96.31 74 ALA A C 1
ATOM 550 O O . ALA A 1 74 ? -0.790 6.747 -15.193 1.00 96.31 74 ALA A O 1
ATOM 551 N N . ILE A 1 75 ? -2.282 8.409 -14.930 1.00 97.31 75 ILE A N 1
ATOM 552 C CA . ILE A 1 75 ? -1.459 9.448 -15.571 1.00 97.31 75 ILE A CA 1
ATOM 553 C C . ILE A 1 75 ? -0.121 9.612 -14.841 1.00 97.31 75 ILE A C 1
ATOM 555 O O . ILE A 1 75 ? 0.927 9.617 -15.484 1.00 97.31 75 ILE A O 1
ATOM 559 N N . LEU A 1 76 ? -0.132 9.685 -13.506 1.00 96.50 76 LEU A N 1
ATOM 560 C CA . LEU A 1 76 ? 1.093 9.821 -12.712 1.00 96.50 76 LEU A CA 1
ATOM 561 C C . LEU A 1 76 ? 2.002 8.584 -12.815 1.00 96.50 76 LEU A C 1
ATOM 563 O O . LEU A 1 76 ? 3.220 8.732 -12.923 1.00 96.50 76 LEU A O 1
ATOM 567 N N . ASN A 1 77 ? 1.434 7.373 -12.839 1.00 96.00 77 ASN A N 1
ATOM 568 C CA . ASN A 1 77 ? 2.210 6.143 -13.041 1.00 96.00 77 ASN A CA 1
ATOM 569 C C . ASN A 1 77 ? 2.820 6.076 -14.450 1.00 96.00 77 ASN A C 1
ATOM 571 O O . ASN A 1 77 ? 3.996 5.746 -14.590 1.00 96.00 77 ASN A O 1
ATOM 575 N N . MET A 1 78 ? 2.069 6.451 -15.490 1.00 95.00 78 MET A N 1
ATOM 576 C CA . MET A 1 78 ? 2.598 6.536 -16.857 1.00 95.00 78 MET A CA 1
ATOM 577 C C . MET A 1 78 ? 3.711 7.584 -16.969 1.00 95.00 78 MET A C 1
ATOM 579 O O . MET A 1 78 ? 4.758 7.306 -17.549 1.00 95.00 78 MET A O 1
ATOM 583 N N . ALA A 1 79 ? 3.531 8.763 -16.368 1.00 95.75 79 ALA A N 1
ATOM 584 C CA . ALA A 1 79 ? 4.564 9.794 -16.329 1.00 95.75 79 ALA A CA 1
ATOM 585 C C . ALA A 1 79 ? 5.838 9.289 -15.637 1.00 95.75 79 ALA A C 1
ATOM 587 O O . ALA A 1 79 ? 6.944 9.556 -16.108 1.00 95.75 79 ALA A O 1
ATOM 588 N N . ARG A 1 80 ? 5.700 8.506 -14.557 1.00 94.75 80 ARG A N 1
ATOM 589 C CA . ARG A 1 80 ? 6.844 7.895 -13.878 1.00 94.75 80 ARG A CA 1
ATOM 590 C C . ARG A 1 80 ? 7.602 6.919 -14.780 1.00 94.75 80 ARG A C 1
ATOM 592 O O . ARG A 1 80 ? 8.824 7.017 -14.843 1.00 94.75 80 ARG A O 1
ATOM 599 N N . LEU A 1 81 ? 6.895 6.052 -15.508 1.00 93.69 81 LEU A N 1
ATOM 600 C CA . LEU A 1 81 ? 7.506 5.128 -16.475 1.00 93.69 81 LEU A CA 1
ATOM 601 C C . LEU A 1 81 ? 8.286 5.875 -17.563 1.00 93.69 81 LEU A C 1
ATOM 603 O O . LEU A 1 81 ? 9.409 5.501 -17.887 1.00 93.69 81 LEU A O 1
ATOM 607 N N . VAL A 1 82 ? 7.719 6.967 -18.080 1.00 93.31 82 VAL A N 1
ATOM 608 C CA . VAL A 1 82 ? 8.377 7.821 -19.075 1.00 93.31 82 VAL A CA 1
ATOM 609 C C . VAL A 1 82 ? 9.640 8.472 -18.501 1.00 93.31 82 VAL A C 1
ATOM 611 O O . VAL A 1 82 ? 10.688 8.445 -19.140 1.00 93.31 82 VAL A O 1
ATOM 614 N N . VAL A 1 83 ? 9.584 9.016 -17.280 1.00 94.94 83 VAL A N 1
ATOM 615 C CA . VAL A 1 83 ? 10.766 9.585 -16.606 1.00 94.94 83 VAL A CA 1
ATOM 616 C C . VAL A 1 83 ? 11.850 8.528 -16.396 1.00 94.94 83 VAL A C 1
ATOM 618 O O . VAL A 1 83 ? 13.027 8.820 -16.601 1.00 94.94 83 VAL A O 1
ATOM 621 N N . ASP A 1 84 ? 11.480 7.308 -16.010 1.00 91.75 84 ASP A N 1
ATOM 622 C CA . ASP A 1 84 ? 12.440 6.222 -15.811 1.00 91.75 84 ASP A CA 1
ATOM 623 C C . ASP A 1 84 ? 13.089 5.779 -17.141 1.00 91.75 84 ASP A C 1
ATOM 625 O O . ASP A 1 84 ? 14.300 5.558 -17.168 1.00 91.75 84 ASP A O 1
ATOM 629 N N . ASP A 1 85 ? 12.345 5.753 -18.255 1.00 91.62 85 ASP A N 1
ATOM 630 C CA . ASP A 1 85 ? 12.895 5.534 -19.606 1.00 91.62 85 ASP A CA 1
ATOM 631 C C . ASP A 1 85 ? 13.890 6.625 -20.021 1.00 91.62 85 ASP A C 1
ATOM 633 O O . ASP A 1 85 ? 14.983 6.317 -20.504 1.00 91.62 85 ASP A O 1
ATOM 637 N N . PHE A 1 86 ? 13.531 7.897 -19.806 1.00 91.25 86 PHE A N 1
ATOM 638 C CA . PHE A 1 86 ? 14.405 9.035 -20.102 1.00 91.25 86 PHE A CA 1
ATOM 639 C C . PHE A 1 86 ? 15.697 8.982 -19.284 1.00 91.25 86 PHE A C 1
ATOM 641 O O . PHE A 1 86 ? 16.776 9.224 -19.821 1.00 91.25 86 PHE A O 1
ATOM 648 N N . ARG A 1 87 ? 15.612 8.634 -17.993 1.00 92.50 87 ARG A N 1
ATOM 649 C CA . ARG A 1 87 ? 16.788 8.497 -17.116 1.00 92.50 87 ARG A CA 1
ATOM 650 C C . ARG A 1 87 ? 17.675 7.317 -17.501 1.00 92.50 87 ARG A C 1
ATOM 652 O O . ARG A 1 87 ? 18.884 7.402 -17.319 1.00 92.50 87 ARG A O 1
ATOM 659 N N . ALA A 1 88 ? 17.085 6.244 -18.019 1.00 90.06 88 ALA A N 1
ATOM 660 C CA . ALA A 1 88 ? 17.797 5.066 -18.503 1.00 90.06 88 ALA A CA 1
ATOM 661 C C . ALA A 1 88 ? 18.262 5.192 -19.968 1.00 90.06 88 ALA A C 1
ATOM 663 O O . ALA A 1 88 ? 18.715 4.206 -20.542 1.00 90.06 88 ALA A O 1
ATOM 664 N N . GLY A 1 89 ? 18.105 6.360 -20.604 1.00 87.75 89 GLY A N 1
ATOM 665 C CA . GLY A 1 89 ? 18.566 6.598 -21.975 1.00 87.75 89 GLY A CA 1
ATOM 666 C C . GLY A 1 89 ? 17.945 5.672 -23.025 1.00 87.75 89 GLY A C 1
ATOM 667 O O . GLY A 1 89 ? 18.560 5.436 -24.059 1.00 87.75 89 GLY A O 1
ATOM 668 N N . TYR A 1 90 ? 16.751 5.124 -22.768 1.00 86.50 90 TYR A N 1
ATOM 669 C CA . TYR A 1 90 ? 16.081 4.144 -23.634 1.00 86.50 90 TYR A CA 1
ATOM 670 C C . TYR A 1 90 ? 16.893 2.872 -23.951 1.00 86.50 90 TYR A C 1
ATOM 672 O O . TYR A 1 90 ? 16.558 2.161 -24.897 1.00 86.50 90 TYR A O 1
ATOM 680 N N . GLU A 1 91 ? 17.899 2.514 -23.143 1.00 83.56 91 GLU A N 1
ATOM 681 C CA . GLU A 1 91 ? 18.755 1.334 -23.380 1.00 83.56 91 GLU A CA 1
ATOM 682 C C . GLU A 1 91 ? 17.967 0.023 -23.529 1.00 83.56 91 GLU A C 1
ATOM 684 O O . GLU A 1 91 ? 18.365 -0.883 -24.257 1.00 83.56 91 GLU A O 1
ATOM 689 N N . LYS A 1 92 ? 16.827 -0.084 -22.839 1.00 77.00 92 LYS A N 1
ATOM 690 C CA . LYS A 1 92 ? 15.960 -1.272 -22.840 1.00 77.00 92 LYS A CA 1
ATOM 691 C C . LYS A 1 92 ? 14.762 -1.137 -23.790 1.00 77.00 92 LYS A C 1
ATOM 693 O O . LYS A 1 92 ? 13.886 -1.997 -23.788 1.00 77.00 92 LYS A O 1
ATOM 698 N N . GLY A 1 93 ? 14.702 -0.067 -24.580 1.00 84.88 93 GLY A N 1
ATOM 699 C CA . GLY A 1 93 ? 13.526 0.305 -25.358 1.00 84.88 93 GLY A CA 1
ATOM 700 C C . GLY A 1 93 ? 12.420 0.944 -24.505 1.00 84.88 93 GLY A C 1
ATOM 701 O O . GLY A 1 93 ? 12.491 0.955 -23.269 1.00 84.88 93 GLY A O 1
ATOM 702 N N . PRO A 1 94 ? 11.389 1.502 -25.154 1.00 88.62 94 PRO A N 1
ATOM 703 C CA . PRO A 1 94 ? 10.351 2.259 -24.474 1.00 88.62 94 PRO A CA 1
ATOM 704 C C . PRO A 1 94 ? 9.419 1.363 -23.640 1.00 88.62 94 PRO A C 1
ATOM 706 O O . PRO A 1 94 ? 9.188 0.192 -23.953 1.00 88.62 94 PRO A O 1
ATOM 709 N N . TRP A 1 95 ? 8.851 1.928 -22.575 1.00 88.62 95 TRP A N 1
ATOM 710 C CA . TRP A 1 95 ? 8.064 1.229 -21.556 1.00 88.62 95 TRP A CA 1
ATOM 711 C C . TRP A 1 95 ? 6.905 0.410 -22.131 1.00 88.62 95 TRP A C 1
ATOM 713 O O . TRP A 1 95 ? 6.638 -0.684 -21.644 1.00 88.62 95 TRP A O 1
ATOM 723 N N . TRP A 1 96 ? 6.249 0.887 -23.192 1.00 88.00 96 TRP A N 1
ATOM 724 C CA . TRP A 1 96 ? 5.088 0.225 -23.798 1.00 88.00 96 TRP A CA 1
ATOM 725 C C . TRP A 1 96 ? 5.438 -1.111 -24.461 1.00 88.00 96 TRP A C 1
ATOM 727 O O . TRP A 1 96 ? 4.629 -2.033 -24.428 1.00 88.00 96 TRP A O 1
ATOM 737 N N . GLN A 1 97 ? 6.655 -1.260 -24.995 1.00 86.75 97 GLN A N 1
ATOM 738 C CA . GLN A 1 97 ? 7.132 -2.542 -25.531 1.00 86.75 97 GLN A CA 1
ATOM 739 C C . GLN A 1 97 ? 7.497 -3.521 -24.411 1.00 86.75 97 GLN A C 1
ATOM 741 O O . GLN A 1 97 ? 7.368 -4.734 -24.562 1.00 86.75 97 GLN A O 1
ATOM 746 N N . ARG A 1 98 ? 7.943 -2.994 -23.267 1.00 87.38 98 ARG A N 1
ATOM 747 C CA . ARG A 1 98 ? 8.370 -3.788 -22.111 1.00 87.38 98 ARG A CA 1
ATOM 748 C C . ARG A 1 98 ? 7.240 -4.144 -21.154 1.00 87.38 98 ARG A C 1
ATOM 750 O O . ARG A 1 98 ? 7.417 -5.059 -20.357 1.00 87.38 98 ARG A O 1
ATOM 757 N N . LEU A 1 99 ? 6.107 -3.450 -21.233 1.00 88.06 99 LEU A N 1
ATOM 758 C CA . LEU A 1 99 ? 5.045 -3.495 -20.229 1.00 88.06 99 LEU A CA 1
ATOM 759 C C . LEU A 1 99 ? 4.553 -4.914 -19.933 1.00 88.06 99 LEU A C 1
ATOM 761 O O . LEU A 1 99 ? 4.326 -5.236 -18.774 1.00 88.06 99 LEU A O 1
ATOM 765 N N . PHE A 1 100 ? 4.422 -5.750 -20.965 1.00 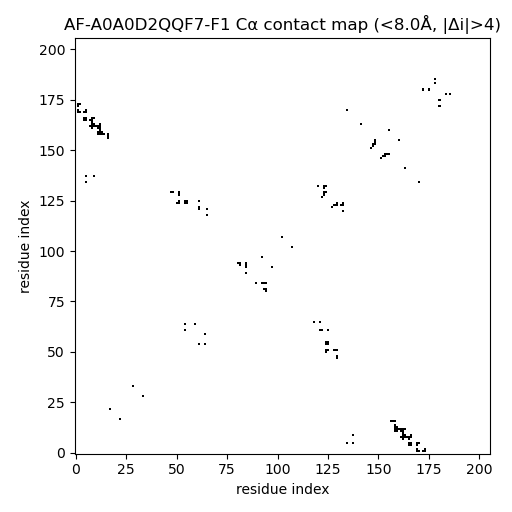90.62 100 PHE A N 1
ATOM 766 C CA . PHE A 1 100 ? 3.920 -7.124 -20.847 1.00 90.62 100 PHE A CA 1
ATOM 767 C C . PHE A 1 100 ? 5.018 -8.191 -20.907 1.00 90.62 100 PHE A C 1
ATOM 769 O O . PHE A 1 100 ? 4.725 -9.388 -20.898 1.00 90.62 100 PHE A O 1
ATOM 776 N N . ASN A 1 101 ? 6.288 -7.792 -20.979 1.00 89.62 101 ASN A N 1
ATOM 777 C CA . ASN A 1 101 ? 7.379 -8.752 -21.056 1.00 89.62 101 ASN A CA 1
ATOM 778 C C . ASN A 1 101 ? 7.521 -9.497 -19.715 1.00 89.62 101 ASN A C 1
ATOM 780 O O . ASN A 1 101 ? 7.566 -8.876 -18.654 1.00 89.62 101 ASN A O 1
ATOM 784 N N . GLY A 1 102 ? 7.564 -10.831 -19.758 1.00 89.69 102 GLY A N 1
ATOM 785 C CA . GLY A 1 102 ? 7.655 -11.676 -18.563 1.00 89.69 102 GLY A CA 1
ATOM 786 C C . GLY A 1 102 ? 6.349 -11.829 -17.772 1.00 89.69 102 GLY A C 1
ATOM 787 O O . GLY A 1 102 ? 6.384 -12.320 -16.643 1.00 89.69 102 GLY A O 1
ATOM 788 N N . TYR A 1 103 ? 5.196 -11.435 -18.328 1.00 93.75 103 TYR A N 1
ATOM 789 C CA . TYR A 1 103 ? 3.906 -11.653 -17.668 1.00 93.75 103 TYR A CA 1
ATOM 790 C C . TYR A 1 103 ? 3.543 -13.138 -17.660 1.00 93.75 103 TYR A C 1
ATOM 792 O O . TYR A 1 103 ? 3.295 -13.749 -18.697 1.00 93.75 103 TYR A O 1
ATOM 800 N N . SER A 1 104 ? 3.475 -13.707 -16.459 1.00 95.69 104 SER A N 1
ATOM 801 C CA . SER A 1 104 ? 2.973 -15.059 -16.218 1.00 95.69 104 SER A CA 1
ATOM 802 C C . SER A 1 104 ? 1.496 -15.027 -15.808 1.00 95.69 104 SER A C 1
ATOM 804 O O . SER A 1 104 ? 0.955 -13.972 -15.468 1.00 95.69 104 SER A O 1
ATOM 806 N N . VAL A 1 105 ? 0.839 -16.192 -15.771 1.00 95.88 105 VAL A N 1
ATOM 807 C CA . VAL A 1 105 ? -0.525 -16.318 -15.218 1.00 95.88 105 VAL A CA 1
ATOM 808 C C . VAL A 1 105 ? -0.578 -15.804 -13.773 1.00 95.88 105 VAL A C 1
ATOM 810 O O . VAL A 1 105 ? -1.514 -15.101 -13.399 1.00 95.88 105 VAL A O 1
ATOM 813 N N . THR A 1 106 ? 0.464 -16.064 -12.979 1.00 94.94 106 THR A N 1
ATOM 814 C CA . THR A 1 106 ? 0.588 -15.552 -11.608 1.00 94.94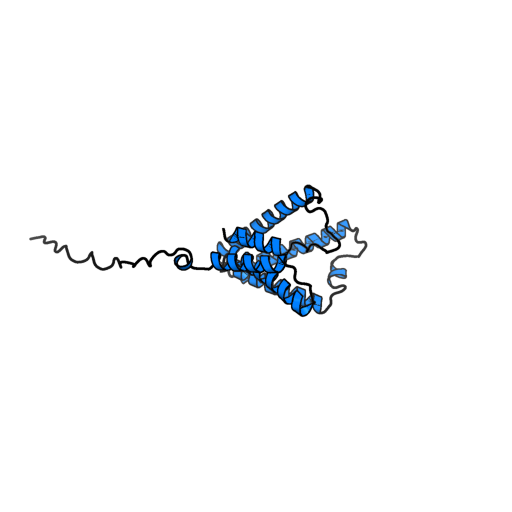 106 THR A CA 1
ATOM 815 C C . THR A 1 106 ? 0.662 -14.026 -11.574 1.00 94.94 106 THR A C 1
ATOM 817 O O . THR A 1 106 ? 0.035 -13.403 -10.722 1.00 94.94 106 THR A O 1
ATOM 820 N N . THR A 1 107 ? 1.363 -13.400 -12.524 1.00 95.56 107 THR A N 1
ATOM 821 C CA . THR A 1 107 ? 1.422 -11.934 -12.638 1.00 95.56 107 THR A CA 1
ATOM 822 C C . THR A 1 107 ? 0.027 -11.352 -12.876 1.00 95.56 107 THR A C 1
ATOM 824 O O . THR A 1 107 ? -0.368 -10.414 -12.187 1.00 95.56 107 THR A O 1
ATOM 827 N N . TRP A 1 108 ? -0.759 -11.948 -13.779 1.00 95.19 108 TRP A N 1
ATOM 828 C CA . TRP A 1 108 ? -2.146 -11.535 -14.021 1.00 95.19 108 TRP A CA 1
ATOM 829 C C . TRP A 1 108 ? -3.043 -11.711 -12.792 1.00 95.19 108 TRP A C 1
ATOM 831 O O . TRP A 1 108 ? -3.832 -10.816 -12.487 1.00 95.19 108 TRP A O 1
ATOM 841 N N . MET A 1 109 ? -2.885 -12.808 -12.045 1.00 96.69 109 MET A N 1
ATOM 842 C CA . MET A 1 109 ? -3.596 -13.012 -10.776 1.00 96.69 109 MET A CA 1
ATOM 843 C C . MET A 1 109 ? -3.296 -11.894 -9.770 1.00 96.69 109 MET A C 1
ATOM 845 O O . MET A 1 109 ? -4.215 -11.365 -9.148 1.00 96.69 109 MET A O 1
ATOM 849 N N . VAL A 1 110 ? -2.029 -11.482 -9.643 1.00 95.75 110 VAL A N 1
ATOM 850 C CA . VAL A 1 110 ? -1.636 -10.375 -8.756 1.00 95.75 110 VAL A CA 1
ATOM 851 C C . VAL A 1 110 ? -2.234 -9.047 -9.226 1.00 95.75 110 VAL A C 1
ATOM 853 O O . VAL A 1 110 ? -2.749 -8.302 -8.396 1.00 95.75 110 VAL A O 1
ATOM 856 N N . VAL A 1 111 ? -2.229 -8.764 -10.534 1.00 96.12 111 VAL A N 1
ATOM 857 C CA . VAL A 1 111 ? -2.829 -7.540 -11.102 1.00 96.12 111 VAL A CA 1
ATOM 858 C C . VAL A 1 111 ? -4.329 -7.466 -10.797 1.00 96.12 111 VAL A C 1
ATOM 860 O O . VAL A 1 111 ? -4.806 -6.440 -10.310 1.00 96.12 111 VAL A O 1
ATOM 863 N N . LEU A 1 112 ? -5.067 -8.558 -11.021 1.00 96.81 112 LEU A N 1
ATOM 864 C CA . LEU A 1 112 ? -6.503 -8.623 -10.731 1.00 96.81 112 LEU A CA 1
ATOM 865 C C . LEU A 1 112 ? -6.793 -8.503 -9.232 1.00 96.81 112 LEU A C 1
ATOM 867 O O . LEU A 1 112 ? -7.713 -7.782 -8.837 1.00 96.81 112 LEU A O 1
ATOM 871 N N . ASN A 1 113 ? -5.994 -9.165 -8.393 1.00 95.69 113 ASN A N 1
ATOM 872 C CA . ASN A 1 113 ? -6.122 -9.072 -6.944 1.00 95.69 113 ASN A CA 1
ATOM 873 C C . ASN A 1 113 ? -5.886 -7.635 -6.454 1.00 95.69 113 ASN A C 1
ATOM 875 O O . ASN A 1 113 ? -6.698 -7.102 -5.701 1.00 95.69 113 ASN A O 1
ATOM 879 N N . LEU A 1 114 ? -4.827 -6.976 -6.934 1.00 95.19 114 LEU A N 1
ATOM 880 C CA . LEU A 1 114 ? -4.483 -5.614 -6.530 1.00 95.19 114 LEU A CA 1
ATOM 881 C C . LEU A 1 114 ? -5.544 -4.599 -6.981 1.00 95.19 114 LEU A C 1
ATOM 883 O O . LEU A 1 114 ? -5.926 -3.725 -6.202 1.00 95.19 114 LEU A O 1
ATOM 887 N N . GLY A 1 115 ? -6.078 -4.757 -8.197 1.00 95.75 115 GLY A N 1
ATOM 888 C CA . GLY A 1 115 ? -7.207 -3.958 -8.681 1.00 95.75 115 GLY A CA 1
ATOM 889 C C . GLY A 1 115 ? -8.462 -4.144 -7.822 1.00 95.75 115 GLY A C 1
ATOM 890 O O . GLY A 1 115 ? -9.087 -3.166 -7.412 1.00 95.75 115 GLY A O 1
ATOM 891 N N . SER A 1 116 ? -8.786 -5.391 -7.471 1.00 95.50 116 SER A N 1
ATOM 892 C CA . SER A 1 116 ? -9.939 -5.718 -6.620 1.00 95.50 116 SER A CA 1
ATOM 893 C C . SER A 1 116 ? -9.790 -5.145 -5.207 1.00 95.50 116 SER A C 1
ATOM 895 O O . SER A 1 116 ? -10.716 -4.520 -4.692 1.00 95.50 116 SER A O 1
ATOM 897 N N . THR A 1 117 ? -8.610 -5.282 -4.590 1.00 94.88 117 THR A N 1
ATOM 898 C CA . THR A 1 117 ? -8.311 -4.664 -3.288 1.00 94.88 117 THR A CA 1
ATOM 899 C C . THR A 1 117 ? -8.414 -3.140 -3.357 1.00 94.88 117 THR A C 1
ATOM 901 O O . THR A 1 117 ? -8.964 -2.537 -2.441 1.00 94.88 117 THR A O 1
ATOM 904 N N . GLY A 1 118 ? -7.957 -2.507 -4.443 1.00 94.31 118 GLY A N 1
ATOM 905 C CA . GLY A 1 118 ? -8.096 -1.062 -4.645 1.00 94.31 118 GLY A CA 1
ATOM 906 C C . GLY A 1 118 ? -9.554 -0.595 -4.618 1.00 94.31 118 GLY A C 1
ATOM 907 O O . GLY A 1 118 ? -9.878 0.360 -3.911 1.00 94.31 118 GLY A O 1
ATOM 908 N N . LEU A 1 119 ? -10.443 -1.312 -5.314 1.00 94.62 119 LEU A N 1
ATOM 909 C CA . LEU A 1 119 ? -11.881 -1.019 -5.327 1.00 94.62 119 LEU A CA 1
ATOM 910 C C . LEU A 1 119 ? -12.526 -1.206 -3.948 1.00 94.62 119 LEU A C 1
ATOM 912 O O . LEU A 1 119 ? -13.314 -0.360 -3.520 1.00 94.62 119 LEU A O 1
ATOM 916 N N . LEU A 1 120 ? -12.168 -2.277 -3.234 1.00 94.50 120 LEU A N 1
ATOM 917 C CA . LEU A 1 120 ? -12.637 -2.524 -1.866 1.00 94.50 120 LEU A CA 1
ATOM 918 C C . LEU A 1 120 ? -12.160 -1.436 -0.8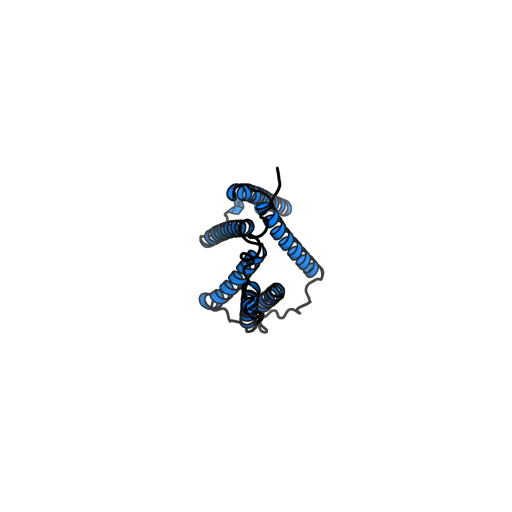98 1.00 94.50 120 LEU A C 1
ATOM 920 O O . LEU A 1 120 ? -12.929 -0.977 -0.058 1.00 94.50 120 LEU A O 1
ATOM 924 N N . VAL A 1 121 ? -10.914 -0.979 -1.037 1.00 93.31 121 VAL A N 1
ATOM 925 C CA . VAL A 1 121 ? -10.367 0.125 -0.239 1.00 93.31 121 VAL A CA 1
ATOM 926 C C . VAL A 1 121 ? -11.117 1.426 -0.514 1.00 93.31 121 VAL A C 1
ATOM 928 O O . VAL A 1 121 ? -11.440 2.137 0.431 1.00 93.31 121 VAL A O 1
ATOM 931 N N . SER A 1 122 ? -11.444 1.730 -1.770 1.00 92.94 122 SER A N 1
ATOM 932 C CA . SER A 1 122 ? -12.278 2.889 -2.110 1.00 92.94 122 SER A CA 1
ATOM 933 C C . SER A 1 122 ? -13.675 2.809 -1.489 1.00 92.94 122 SER A C 1
ATOM 935 O O . SER A 1 122 ? -14.195 3.803 -0.989 1.00 92.94 122 SER A O 1
ATOM 937 N N . TRP A 1 123 ? -14.281 1.620 -1.477 1.00 93.25 123 TRP A N 1
ATOM 938 C CA . TRP A 1 123 ? -15.556 1.398 -0.795 1.00 93.25 123 TRP A CA 1
ATOM 939 C C . TRP A 1 123 ? -15.439 1.628 0.717 1.00 93.25 123 TRP A C 1
ATOM 941 O O . TRP A 1 123 ? -16.229 2.382 1.282 1.00 93.25 123 TRP A O 1
ATOM 951 N N . LEU A 1 124 ? -14.400 1.078 1.353 1.00 92.38 124 LEU A N 1
ATOM 952 C CA . LEU A 1 124 ? -14.103 1.328 2.766 1.00 92.38 124 LEU A CA 1
ATOM 953 C C . LEU A 1 124 ? -13.904 2.818 3.059 1.00 92.38 124 LEU A C 1
ATOM 955 O O . LEU A 1 124 ? -14.399 3.299 4.064 1.00 92.38 124 LEU A O 1
ATOM 959 N N . MET A 1 125 ? -13.227 3.564 2.188 1.00 90.44 125 MET A N 1
ATOM 960 C CA . MET A 1 125 ? -12.998 4.999 2.393 1.00 90.44 125 MET A CA 1
ATOM 961 C C . MET A 1 125 ? -14.269 5.842 2.305 1.00 90.44 125 MET A C 1
ATOM 963 O O . MET A 1 125 ? -14.358 6.882 2.954 1.00 90.44 125 MET A O 1
ATOM 967 N N . LYS A 1 126 ? -15.257 5.405 1.519 1.00 91.06 126 LYS A N 1
ATOM 968 C CA . LYS A 1 126 ? -16.535 6.110 1.407 1.00 91.06 126 LYS A CA 1
ATOM 969 C C . LYS A 1 126 ? -17.492 5.788 2.552 1.00 91.06 126 LYS A C 1
ATOM 971 O O . LYS A 1 126 ? -18.166 6.687 3.045 1.00 91.06 126 LYS A O 1
ATOM 976 N N . TYR A 1 127 ? -17.578 4.516 2.940 1.00 90.62 127 TYR A N 1
ATOM 977 C CA . TYR A 1 127 ? -18.612 4.027 3.863 1.00 90.62 127 TYR A CA 1
ATOM 978 C C . TYR A 1 127 ? -18.107 3.712 5.274 1.00 90.62 127 TYR A C 1
ATOM 980 O O . TYR A 1 127 ? -18.913 3.527 6.181 1.00 90.62 127 TYR A O 1
ATOM 988 N N . ALA A 1 128 ? -16.795 3.649 5.466 1.00 90.94 128 ALA A N 1
ATOM 989 C CA . ALA A 1 128 ? -16.141 3.446 6.750 1.00 90.94 128 ALA A CA 1
ATOM 990 C C . ALA A 1 128 ? -15.035 4.499 6.933 1.00 90.94 128 ALA A C 1
ATOM 992 O O . ALA A 1 128 ? -15.026 5.533 6.265 1.00 90.94 128 ALA A O 1
ATOM 993 N N . ASP A 1 129 ? -14.109 4.252 7.855 1.00 89.12 129 ASP A N 1
ATOM 994 C CA . ASP A 1 129 ? -13.018 5.170 8.181 1.00 89.12 129 ASP A CA 1
ATOM 995 C C . ASP A 1 129 ? -11.662 4.590 7.765 1.00 89.12 129 ASP A C 1
ATOM 997 O O . ASP A 1 129 ? -11.461 3.368 7.744 1.00 89.12 129 ASP A O 1
ATOM 1001 N N . ASN A 1 130 ? -10.674 5.455 7.523 1.00 89.62 130 ASN A N 1
ATOM 1002 C CA . ASN A 1 130 ? -9.302 5.030 7.230 1.00 89.62 130 ASN A CA 1
ATOM 1003 C C . ASN A 1 130 ? -8.702 4.172 8.364 1.00 89.62 130 ASN A C 1
ATOM 1005 O O . ASN A 1 130 ? -7.840 3.331 8.114 1.00 89.62 130 ASN A O 1
ATOM 1009 N N . ILE A 1 131 ? -9.196 4.298 9.602 1.00 90.38 131 ILE A N 1
ATOM 1010 C CA . ILE A 1 131 ? -8.779 3.430 10.715 1.00 90.38 131 ILE A CA 1
ATOM 1011 C C . ILE A 1 131 ? -9.190 1.970 10.461 1.00 90.38 131 ILE A C 1
ATOM 1013 O O . ILE A 1 131 ? -8.369 1.069 10.637 1.00 90.38 131 ILE A O 1
ATOM 1017 N N . VAL A 1 132 ? -10.411 1.720 9.975 1.00 90.38 132 VAL A N 1
ATOM 1018 C CA . VAL A 1 132 ? -10.889 0.365 9.641 1.00 90.38 132 VAL A CA 1
ATOM 1019 C C . VAL A 1 132 ? -10.050 -0.239 8.516 1.00 90.38 132 VAL A C 1
ATOM 1021 O O . VAL A 1 132 ? -9.671 -1.410 8.589 1.00 90.38 132 VAL A O 1
ATOM 1024 N N . LYS A 1 133 ? -9.670 0.566 7.514 1.00 91.19 133 LYS A N 1
ATOM 1025 C CA . LYS A 1 133 ? -8.731 0.138 6.463 1.00 91.19 133 LYS A CA 1
ATOM 1026 C C . LYS A 1 133 ? -7.392 -0.316 7.050 1.00 91.19 133 LYS A C 1
ATOM 1028 O O . LYS A 1 133 ? -6.878 -1.359 6.639 1.00 91.19 133 LYS A O 1
ATOM 1033 N N . VAL A 1 134 ? -6.816 0.446 7.984 1.00 92.31 134 VAL A N 1
ATOM 1034 C CA . VAL A 1 134 ? -5.532 0.091 8.611 1.00 92.31 134 VAL A CA 1
ATOM 1035 C C . VAL A 1 134 ? -5.657 -1.227 9.379 1.00 92.31 134 VAL A C 1
ATOM 1037 O O . VAL A 1 134 ? -4.855 -2.124 9.134 1.00 92.31 134 VAL A O 1
ATOM 1040 N N . TYR A 1 135 ? -6.701 -1.409 10.198 1.00 91.94 135 TYR A N 1
ATOM 1041 C CA . TYR A 1 135 ? -6.944 -2.687 10.887 1.00 91.94 135 TYR A CA 1
ATOM 1042 C C . TYR A 1 135 ? -7.121 -3.859 9.914 1.00 91.94 135 TYR A C 1
ATOM 1044 O O . TYR A 1 135 ? -6.526 -4.917 10.119 1.00 91.94 135 TYR A O 1
ATOM 1052 N N . SER A 1 136 ? -7.884 -3.676 8.832 1.00 92.50 136 SER A N 1
ATOM 1053 C CA . SER A 1 136 ? -8.074 -4.713 7.810 1.00 92.50 136 SER A CA 1
ATOM 1054 C C . SER A 1 136 ? -6.756 -5.101 7.140 1.00 92.50 136 SER A C 1
ATOM 1056 O O . SER A 1 136 ? -6.504 -6.282 6.909 1.00 92.50 136 SER A O 1
ATOM 1058 N N . THR A 1 137 ? -5.906 -4.118 6.839 1.00 91.88 137 THR A N 1
ATOM 1059 C CA . THR A 1 137 ? -4.600 -4.355 6.206 1.00 91.88 137 THR A CA 1
ATOM 1060 C C . THR A 1 137 ? -3.657 -5.085 7.164 1.00 91.88 137 THR A C 1
ATOM 1062 O O . THR A 1 137 ? -2.998 -6.046 6.768 1.00 91.88 137 THR A O 1
ATOM 1065 N N . SER A 1 138 ? -3.636 -4.694 8.442 1.00 90.94 138 SER A N 1
ATOM 1066 C CA . SER A 1 138 ? -2.863 -5.386 9.477 1.00 90.94 138 SER A CA 1
ATOM 1067 C C . SER A 1 138 ? -3.327 -6.832 9.670 1.00 90.94 138 SER A C 1
ATOM 1069 O O . SER A 1 138 ? -2.494 -7.728 9.749 1.00 90.94 138 SER A O 1
ATOM 1071 N N . MET A 1 139 ? -4.637 -7.099 9.675 1.00 89.38 139 MET A N 1
ATOM 1072 C CA . MET A 1 139 ? -5.149 -8.469 9.793 1.00 89.38 139 MET A CA 1
ATOM 1073 C C . MET A 1 139 ? -4.802 -9.324 8.567 1.00 89.38 139 MET A C 1
ATOM 1075 O O . MET A 1 139 ? -4.412 -10.482 8.713 1.00 89.38 139 MET A O 1
ATOM 1079 N N . ALA A 1 140 ? -4.878 -8.753 7.360 1.00 92.31 140 ALA A N 1
ATOM 1080 C CA . ALA A 1 140 ? -4.450 -9.431 6.138 1.00 92.31 140 ALA A CA 1
ATOM 1081 C C . ALA A 1 140 ? -2.952 -9.787 6.172 1.00 92.31 140 ALA A C 1
ATOM 1083 O O . ALA A 1 140 ? -2.573 -10.884 5.758 1.00 92.31 140 ALA A O 1
ATOM 1084 N N . MET A 1 141 ? -2.106 -8.903 6.718 1.00 90.94 141 MET A N 1
ATOM 1085 C CA . MET A 1 141 ? -0.682 -9.178 6.944 1.00 90.94 141 MET A CA 1
ATOM 1086 C C . MET A 1 141 ? -0.485 -10.375 7.888 1.00 90.94 141 MET A C 1
ATOM 1088 O O . MET A 1 141 ? 0.247 -11.302 7.544 1.00 90.94 141 MET A O 1
ATOM 1092 N N . LEU A 1 142 ? -1.171 -10.409 9.038 1.00 88.69 142 LEU A N 1
ATOM 1093 C CA . LEU A 1 142 ? -1.093 -11.538 9.978 1.00 88.69 142 LEU A CA 1
ATOM 1094 C C . LEU A 1 142 ? -1.558 -12.849 9.338 1.00 88.69 142 LEU A C 1
ATOM 1096 O O . LEU A 1 142 ? -0.877 -13.867 9.450 1.00 88.69 142 LEU A O 1
ATOM 1100 N N . LEU A 1 143 ? -2.690 -12.820 8.629 1.00 90.62 143 LEU A N 1
ATOM 1101 C CA . LEU A 1 143 ? -3.218 -13.984 7.921 1.00 90.62 143 LEU A CA 1
ATOM 1102 C C . LEU A 1 143 ? -2.223 -14.495 6.874 1.00 90.62 143 LEU A C 1
ATOM 1104 O O . LEU A 1 143 ? -1.998 -15.698 6.780 1.00 90.62 143 LEU A O 1
ATOM 1108 N N . THR A 1 144 ? -1.587 -13.589 6.128 1.00 91.31 144 THR A N 1
ATOM 1109 C CA . THR A 1 144 ? -0.560 -13.939 5.137 1.00 91.31 144 THR A CA 1
ATOM 1110 C C . THR A 1 144 ? 0.624 -14.643 5.796 1.00 91.31 144 THR A C 1
ATOM 1112 O O . THR A 1 144 ? 1.110 -15.642 5.267 1.00 91.31 144 THR A O 1
ATOM 1115 N N . MET A 1 145 ? 1.060 -14.187 6.974 1.00 87.69 145 MET A N 1
ATOM 1116 C CA . MET A 1 145 ? 2.141 -14.841 7.717 1.00 87.69 145 MET A CA 1
ATOM 1117 C C . MET A 1 145 ? 1.738 -16.235 8.209 1.00 87.69 145 MET A C 1
ATOM 1119 O O . MET A 1 145 ? 2.507 -17.179 8.049 1.00 87.69 145 MET A O 1
ATOM 1123 N N . VAL A 1 146 ? 0.518 -16.400 8.728 1.00 87.31 146 VAL A N 1
ATOM 1124 C CA . VAL A 1 146 ? -0.006 -17.714 9.143 1.00 87.31 146 VAL A CA 1
ATOM 1125 C C . VAL A 1 146 ? -0.101 -18.670 7.952 1.00 87.31 146 VAL A C 1
ATOM 1127 O O . VAL A 1 146 ? 0.391 -19.794 8.024 1.00 87.31 146 VAL A O 1
ATOM 1130 N N . LEU A 1 147 ? -0.670 -18.227 6.830 1.00 90.56 147 LEU A N 1
ATOM 1131 C CA . LEU A 1 147 ? -0.739 -19.031 5.608 1.00 90.56 147 LEU A CA 1
ATOM 1132 C C . LEU A 1 147 ? 0.653 -19.386 5.081 1.00 90.56 147 LEU A C 1
ATOM 1134 O O . 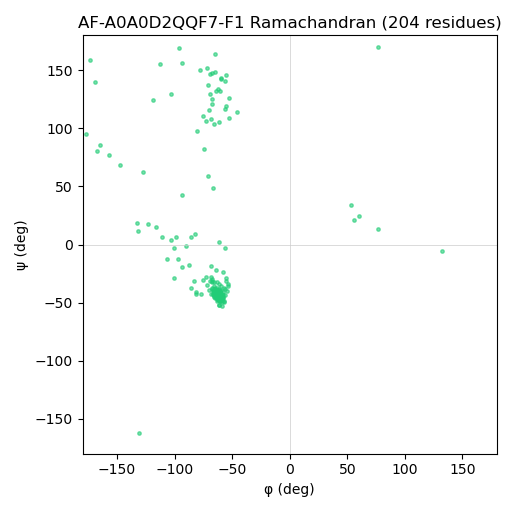LEU A 1 147 ? 0.845 -20.491 4.583 1.00 90.56 147 LEU A O 1
ATOM 1138 N N . SER A 1 148 ? 1.637 -18.498 5.237 1.00 89.06 148 SER A N 1
ATOM 1139 C CA . SER A 1 148 ? 3.011 -18.764 4.806 1.00 89.06 148 SER A CA 1
ATOM 1140 C C . SER A 1 148 ? 3.676 -19.896 5.592 1.00 89.06 148 SER A C 1
ATOM 1142 O O . SER A 1 148 ? 4.446 -20.666 5.017 1.00 89.06 148 SER A O 1
ATOM 1144 N N . VAL A 1 149 ? 3.338 -20.064 6.875 1.00 87.25 149 VAL A N 1
ATOM 1145 C CA . VAL A 1 149 ? 3.788 -21.214 7.680 1.00 87.25 149 VA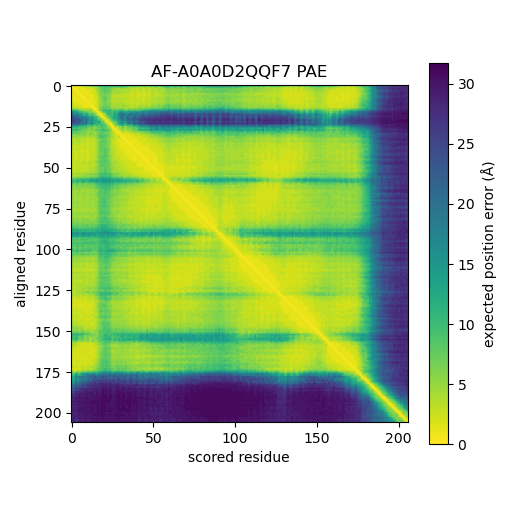L A CA 1
ATOM 1146 C C . VAL A 1 149 ? 3.249 -22.523 7.102 1.00 87.25 149 VAL A C 1
ATOM 1148 O O . VAL A 1 149 ? 4.009 -23.471 6.930 1.00 87.25 149 VAL A O 1
ATOM 1151 N N . PHE A 1 150 ? 1.963 -22.569 6.745 1.00 87.81 150 PHE A N 1
ATOM 1152 C CA . PHE A 1 150 ? 1.329 -23.790 6.238 1.00 87.81 150 PHE A CA 1
ATOM 1153 C C . PHE A 1 150 ? 1.682 -24.110 4.781 1.00 87.81 150 PHE A C 1
ATOM 1155 O O . PHE A 1 150 ? 1.927 -25.267 4.453 1.00 87.81 150 PHE A O 1
ATOM 1162 N N . LEU A 1 151 ? 1.702 -23.104 3.904 1.00 91.31 151 LEU A N 1
ATOM 1163 C CA . LEU A 1 151 ? 1.882 -23.296 2.462 1.00 91.31 151 LEU A CA 1
ATOM 1164 C C . LEU A 1 151 ? 3.353 -23.371 2.048 1.00 91.31 151 LEU A C 1
ATOM 1166 O O . LEU A 1 151 ? 3.696 -24.144 1.159 1.00 91.31 151 LEU A O 1
ATOM 1170 N N . PHE A 1 152 ? 4.223 -22.583 2.686 1.00 88.19 152 PHE A N 1
ATOM 1171 C CA . PHE A 1 152 ? 5.638 -22.472 2.314 1.00 88.19 152 PHE A CA 1
ATOM 1172 C C . PHE A 1 152 ? 6.584 -23.081 3.355 1.00 88.19 152 PHE A C 1
ATOM 1174 O O . PHE A 1 152 ? 7.798 -22.954 3.218 1.00 88.19 152 PHE A O 1
ATOM 1181 N N . SER A 1 153 ? 6.051 -23.754 4.388 1.00 83.88 153 SER A N 1
ATOM 1182 C CA . SER A 1 153 ? 6.842 -24.329 5.489 1.00 83.88 153 SER A CA 1
ATOM 1183 C C . SER A 1 153 ? 7.774 -23.301 6.150 1.00 83.88 153 SER A C 1
ATOM 1185 O O . SER A 1 153 ? 8.884 -23.624 6.580 1.00 83.88 153 SER A O 1
ATOM 1187 N N . PHE A 1 154 ? 7.325 -22.042 6.216 1.00 78.81 154 PHE A N 1
ATOM 1188 C CA . PHE A 1 154 ? 8.047 -20.976 6.899 1.00 78.81 154 PHE A CA 1
ATOM 1189 C C . PHE A 1 154 ? 8.170 -21.310 8.389 1.00 78.81 154 PHE A C 1
ATOM 1191 O O . PHE A 1 154 ? 7.192 -21.717 9.017 1.00 78.81 154 PHE A O 1
ATOM 1198 N N . LYS A 1 155 ? 9.363 -21.143 8.970 1.00 81.38 155 LYS A N 1
ATOM 1199 C CA . LYS A 1 155 ? 9.595 -21.437 10.389 1.00 81.38 155 LYS A CA 1
ATOM 1200 C C . LYS A 1 155 ? 8.986 -20.315 11.237 1.00 81.38 155 LYS A C 1
ATOM 1202 O O . LYS A 1 155 ? 9.513 -19.204 11.204 1.00 81.38 155 LYS A O 1
ATOM 1207 N N . PRO A 1 156 ? 7.901 -20.565 11.993 1.00 78.06 156 PRO A N 1
ATOM 1208 C CA . PRO A 1 156 ? 7.294 -19.525 12.807 1.00 78.06 156 PRO A CA 1
ATOM 1209 C C . PRO A 1 156 ? 8.278 -19.070 13.886 1.00 78.06 156 PRO A C 1
ATOM 1211 O O . PRO A 1 156 ? 8.884 -19.888 14.581 1.00 78.06 156 PRO A O 1
ATOM 1214 N N . THR A 1 157 ? 8.430 -17.758 14.029 1.00 84.44 157 THR A N 1
ATOM 1215 C CA . THR A 1 157 ? 9.268 -17.151 15.062 1.00 84.44 157 THR A CA 1
ATOM 1216 C C . THR A 1 157 ? 8.430 -16.818 16.298 1.00 84.44 157 THR A C 1
ATOM 1218 O O . THR A 1 157 ? 7.214 -16.624 16.223 1.00 84.44 157 THR A O 1
ATOM 1221 N N . LEU A 1 158 ? 9.068 -16.734 17.467 1.00 85.31 158 LEU A N 1
ATOM 1222 C CA . LEU A 1 158 ? 8.381 -16.342 18.703 1.00 85.31 158 LEU A CA 1
ATOM 1223 C C . LEU A 1 158 ? 7.834 -14.904 18.608 1.00 85.31 158 LEU A C 1
ATOM 1225 O O . LEU A 1 158 ? 6.765 -14.604 19.140 1.00 85.31 158 LEU A O 1
ATOM 1229 N N . GLN A 1 159 ? 8.528 -14.039 17.866 1.00 86.38 159 GLN A N 1
ATOM 1230 C CA . GLN A 1 159 ? 8.116 -12.672 17.555 1.00 86.38 159 GLN A CA 1
ATOM 1231 C C . GLN A 1 159 ? 6.786 -12.633 16.789 1.00 86.38 159 GLN A C 1
ATOM 1233 O O . GLN A 1 159 ? 5.913 -11.835 17.129 1.00 86.38 159 GLN A O 1
ATOM 1238 N N . LEU A 1 160 ? 6.595 -13.530 15.813 1.00 85.94 160 LEU A N 1
ATOM 1239 C CA . LEU A 1 160 ? 5.344 -13.648 15.063 1.00 85.94 160 LEU A CA 1
ATOM 1240 C C . LEU A 1 160 ? 4.168 -13.997 15.985 1.00 85.94 160 LEU A C 1
ATOM 1242 O O . LEU A 1 160 ? 3.123 -13.350 15.925 1.00 85.94 160 LEU A O 1
ATOM 1246 N N . PHE A 1 161 ? 4.341 -14.986 16.865 1.00 87.31 161 PHE A N 1
ATOM 1247 C CA . PHE A 1 161 ? 3.286 -15.413 17.787 1.00 87.31 161 PHE A CA 1
ATOM 1248 C C . PHE A 1 161 ? 2.875 -14.296 18.757 1.00 87.31 161 PHE A C 1
ATOM 1250 O O . PHE A 1 161 ? 1.687 -14.005 18.909 1.00 87.31 161 PHE A O 1
ATOM 1257 N N . LEU A 1 162 ? 3.853 -13.619 19.367 1.00 90.31 162 LEU A N 1
ATOM 1258 C CA . LEU A 1 162 ? 3.590 -12.485 20.256 1.00 90.31 162 LEU A CA 1
ATOM 1259 C C . LEU A 1 162 ? 2.947 -11.308 19.510 1.00 90.31 162 LEU A C 1
ATOM 1261 O O . LEU A 1 162 ? 1.993 -10.716 20.015 1.00 90.31 162 LEU A O 1
ATOM 1265 N N . GLY A 1 163 ? 3.402 -11.013 18.289 1.00 90.56 163 GLY A N 1
ATOM 1266 C CA . GLY A 1 163 ? 2.814 -9.982 17.437 1.00 90.56 163 GLY A CA 1
ATOM 1267 C C . GLY A 1 163 ? 1.338 -10.244 17.121 1.00 90.56 163 GLY A C 1
ATOM 1268 O O . GLY A 1 163 ? 0.520 -9.329 17.237 1.00 90.56 163 GLY A O 1
ATOM 1269 N N . ILE A 1 164 ? 0.970 -11.496 16.812 1.00 89.06 164 ILE A N 1
ATOM 1270 C CA . ILE A 1 164 ? -0.428 -11.900 16.583 1.00 89.06 164 ILE A CA 1
ATOM 1271 C C . ILE A 1 164 ? -1.273 -11.659 17.839 1.00 89.06 164 ILE A C 1
ATOM 1273 O O . ILE A 1 164 ? -2.330 -11.038 17.743 1.00 89.06 164 ILE A O 1
ATOM 1277 N N . ILE A 1 165 ? -0.809 -12.088 19.019 1.00 91.06 165 ILE A N 1
ATOM 1278 C CA . ILE A 1 165 ? -1.548 -11.891 20.280 1.00 91.06 165 ILE A CA 1
ATOM 1279 C C . ILE A 1 165 ? -1.787 -10.402 20.546 1.00 91.06 165 ILE A C 1
ATOM 1281 O O . ILE A 1 165 ? -2.913 -10.001 20.842 1.00 91.06 165 ILE A O 1
ATOM 1285 N N . ILE A 1 166 ? -0.754 -9.568 20.403 1.00 92.00 166 ILE A N 1
ATOM 1286 C CA . ILE A 1 166 ? -0.857 -8.120 20.629 1.00 92.00 166 ILE A CA 1
ATOM 1287 C C . ILE A 1 166 ? -1.846 -7.483 19.643 1.00 92.00 166 ILE A C 1
ATOM 1289 O O . ILE A 1 166 ? -2.670 -6.657 20.043 1.00 92.00 166 ILE A O 1
ATOM 1293 N N . CYS A 1 167 ? -1.816 -7.886 18.371 1.00 91.75 167 CYS A N 1
ATOM 1294 C CA . CYS A 1 167 ? -2.760 -7.387 17.374 1.00 91.75 167 CYS A CA 1
ATOM 1295 C C . CYS A 1 167 ? -4.204 -7.819 17.668 1.00 91.75 167 CYS A C 1
ATOM 1297 O O . CYS A 1 167 ? -5.113 -7.003 17.535 1.00 91.75 167 CYS A O 1
ATOM 1299 N N . MET A 1 168 ? -4.424 -9.058 18.123 1.00 88.50 168 MET A N 1
ATOM 1300 C CA . MET A 1 168 ? -5.754 -9.539 18.522 1.00 88.50 168 MET A CA 1
ATOM 1301 C C . MET A 1 168 ? -6.291 -8.769 19.735 1.00 88.50 168 MET A C 1
ATOM 1303 O O . MET A 1 168 ? -7.454 -8.369 19.746 1.00 88.50 168 MET A O 1
ATOM 1307 N N . MET A 1 169 ? -5.437 -8.481 20.723 1.00 89.44 169 MET A N 1
ATOM 1308 C CA . MET A 1 169 ? -5.796 -7.639 21.871 1.00 89.44 169 MET A CA 1
ATOM 1309 C C . MET A 1 169 ? -6.134 -6.204 21.445 1.00 89.44 169 MET A C 1
ATOM 1311 O O . MET A 1 169 ? -7.114 -5.631 21.917 1.00 89.44 169 MET A O 1
ATOM 1315 N N . SER A 1 170 ? -5.358 -5.628 20.522 1.00 90.81 170 SER A N 1
ATOM 1316 C CA . SER A 1 170 ? -5.630 -4.305 19.949 1.00 90.81 170 SER A CA 1
ATOM 1317 C C . SER A 1 170 ? -6.988 -4.256 19.240 1.00 90.81 170 SER A C 1
ATOM 1319 O O . SER A 1 170 ? -7.777 -3.344 19.493 1.00 90.81 170 SER A O 1
ATOM 1321 N N . LEU A 1 171 ? -7.286 -5.267 18.416 1.00 88.12 171 LEU A N 1
ATOM 1322 C CA . LEU A 1 171 ? -8.555 -5.395 17.704 1.00 88.12 171 LEU A CA 1
ATOM 1323 C C . LEU A 1 171 ? -9.733 -5.453 18.683 1.00 88.12 171 LEU A C 1
ATOM 1325 O O . LEU A 1 171 ? -10.687 -4.686 18.547 1.00 88.12 171 LEU A O 1
ATOM 1329 N N . HIS A 1 172 ? -9.637 -6.313 19.701 1.00 86.44 172 HIS A N 1
ATOM 1330 C CA . HIS A 1 172 ? -10.652 -6.411 20.746 1.00 86.44 172 HIS A CA 1
ATOM 1331 C C . HIS A 1 172 ? -10.845 -5.083 21.473 1.00 86.44 172 HIS A C 1
ATOM 1333 O O . HIS A 1 172 ? -11.976 -4.654 21.655 1.00 86.44 172 HIS A O 1
ATOM 1339 N N . MET A 1 173 ? -9.768 -4.393 21.847 1.00 87.50 173 MET A N 1
ATOM 1340 C CA . MET A 1 173 ? -9.875 -3.124 22.566 1.00 87.50 173 MET A CA 1
ATOM 1341 C C . MET A 1 173 ? -10.463 -1.991 21.711 1.00 87.50 173 MET A C 1
ATOM 1343 O O . MET A 1 173 ? -11.049 -1.064 22.260 1.00 87.50 173 MET A O 1
ATOM 1347 N N . TYR A 1 174 ? -10.296 -2.034 20.386 1.00 86.62 174 TYR A N 1
ATOM 1348 C CA . TYR A 1 174 ? -10.844 -1.018 19.485 1.00 86.62 174 TYR A CA 1
ATOM 1349 C C . TYR A 1 174 ? -12.323 -1.246 19.154 1.00 86.62 174 TYR A C 1
ATOM 1351 O O . TYR A 1 174 ? -13.086 -0.285 19.116 1.00 86.62 174 TYR A O 1
ATOM 1359 N N . PHE A 1 175 ? -12.730 -2.498 18.926 1.00 85.06 175 PHE A N 1
ATOM 1360 C CA . PHE A 1 175 ? -14.097 -2.830 18.510 1.00 85.06 175 PHE A CA 1
ATOM 1361 C C . PHE A 1 175 ? -15.024 -3.261 19.658 1.00 85.06 175 PHE A C 1
ATOM 1363 O O . PHE A 1 175 ? -16.236 -3.333 19.453 1.00 85.06 175 PHE A O 1
ATOM 1370 N N . ALA A 1 176 ? -14.509 -3.550 20.859 1.00 81.38 176 ALA A N 1
ATOM 1371 C CA . ALA A 1 176 ? -15.362 -3.893 21.994 1.00 81.38 176 ALA A CA 1
ATOM 1372 C C . ALA A 1 176 ? -16.131 -2.660 22.512 1.00 81.38 176 ALA A C 1
ATOM 1374 O O . ALA A 1 176 ? -15.552 -1.580 22.659 1.00 81.38 176 ALA A O 1
ATOM 1375 N N . PRO A 1 177 ? -17.431 -2.807 22.831 1.00 68.69 177 PRO A N 1
ATOM 1376 C CA . PRO A 1 177 ? -18.230 -1.716 23.369 1.00 68.69 177 PRO A CA 1
ATOM 1377 C C . PRO A 1 177 ? -17.718 -1.282 24.759 1.00 68.69 177 PRO A C 1
ATOM 1379 O O . PRO A 1 177 ? -17.257 -2.127 25.533 1.00 68.69 177 PRO A O 1
ATOM 1382 N N . PRO A 1 178 ? -17.846 0.010 25.131 1.00 61.06 178 PRO A N 1
ATOM 1383 C CA . PRO A 1 178 ? -17.336 0.548 26.400 1.00 61.06 178 PRO A CA 1
ATOM 1384 C C . PRO A 1 178 ? -17.839 -0.190 27.649 1.00 61.06 178 PRO A C 1
ATOM 1386 O O . PRO A 1 178 ? -17.128 -0.263 28.649 1.00 61.06 178 PRO A O 1
ATOM 1389 N N . SER A 1 179 ? -19.035 -0.780 27.574 1.00 58.66 179 SER A N 1
ATOM 1390 C CA . SER A 1 179 ? -19.672 -1.557 28.645 1.00 58.66 179 SER A CA 1
ATOM 1391 C C . SER A 1 179 ? -18.979 -2.886 28.966 1.00 58.66 179 SER A C 1
ATOM 1393 O O . SER A 1 179 ? -19.220 -3.451 30.025 1.00 58.66 179 SER A O 1
ATOM 1395 N N . MET A 1 180 ? -18.141 -3.403 28.062 1.00 60.97 180 MET A N 1
ATOM 1396 C CA . MET A 1 180 ? -17.359 -4.630 28.273 1.00 60.97 180 MET A CA 1
ATOM 1397 C C . MET A 1 180 ? -15.947 -4.340 28.809 1.00 60.97 180 MET A C 1
ATOM 1399 O O . MET A 1 180 ? -15.298 -5.236 29.339 1.00 60.97 180 MET A O 1
ATOM 1403 N N . LEU A 1 181 ? -15.457 -3.104 28.645 1.00 57.53 181 LEU A N 1
ATOM 1404 C CA . LEU A 1 181 ? -14.081 -2.686 28.962 1.00 57.53 181 LEU A CA 1
ATOM 1405 C C . LEU A 1 181 ? -13.973 -1.952 30.302 1.00 57.53 181 LEU A C 1
ATOM 1407 O O . LEU A 1 181 ? -12.940 -2.007 30.965 1.00 57.53 181 LEU A O 1
ATOM 1411 N N . VAL A 1 182 ? -15.043 -1.274 30.705 1.00 58.72 182 VAL A N 1
ATOM 1412 C CA . VAL A 1 182 ? -15.198 -0.679 32.027 1.00 58.72 182 VAL A CA 1
ATOM 1413 C C . VAL A 1 182 ? -16.408 -1.370 32.627 1.00 58.72 182 VAL A C 1
ATOM 1415 O O . VAL A 1 182 ? -17.469 -1.348 32.011 1.00 58.72 182 VAL A O 1
ATOM 1418 N N . GLY A 1 183 ? -16.274 -1.987 33.801 1.00 53.81 183 GLY A N 1
ATOM 1419 C CA . GLY A 1 183 ? -17.400 -2.531 34.570 1.00 53.81 183 GLY A CA 1
ATOM 1420 C C . GLY A 1 183 ? -18.336 -1.432 35.087 1.00 53.81 183 GLY A C 1
ATOM 1421 O O . GLY A 1 183 ? -18.632 -1.377 36.276 1.00 53.81 183 GLY A O 1
ATOM 1422 N N . LEU A 1 184 ? -18.744 -0.508 34.216 1.00 54.41 184 LEU A N 1
ATOM 1423 C CA . LEU A 1 184 ? -19.773 0.476 34.471 1.00 54.41 184 LEU A CA 1
ATOM 1424 C C . LEU A 1 184 ? -21.090 -0.297 34.598 1.00 54.41 184 LEU A C 1
ATOM 1426 O O . LEU A 1 184 ? -21.467 -0.999 33.652 1.00 54.41 184 LEU A O 1
ATOM 1430 N N . PRO A 1 185 ? -21.785 -0.207 35.747 1.00 52.03 185 PRO A N 1
ATOM 1431 C CA . PRO A 1 185 ? -23.116 -0.779 35.871 1.00 52.03 185 PRO A CA 1
ATOM 1432 C C . PRO A 1 185 ? -24.005 -0.201 34.760 1.00 52.03 185 PRO A C 1
ATOM 1434 O O . PRO A 1 185 ? -23.808 0.956 34.372 1.00 52.03 185 PRO A O 1
ATOM 1437 N N . PRO A 1 186 ? -24.958 -0.983 34.220 1.00 48.50 186 PRO A N 1
ATOM 1438 C CA . PRO A 1 186 ? -25.834 -0.504 33.164 1.00 48.50 186 PRO A CA 1
ATOM 1439 C C . PRO A 1 186 ? -26.531 0.759 33.667 1.00 48.50 186 PRO A C 1
ATOM 1441 O O . PRO A 1 186 ? -27.260 0.725 34.659 1.00 48.50 186 PRO A O 1
ATOM 1444 N N . THR A 1 187 ? -26.275 1.891 33.013 1.00 49.88 187 THR A N 1
ATOM 1445 C CA . THR A 1 187 ? -27.040 3.106 33.253 1.00 49.88 187 THR A CA 1
ATOM 1446 C C . THR A 1 187 ? -28.457 2.825 32.781 1.00 49.88 187 THR A C 1
ATOM 1448 O O . THR A 1 187 ? -28.742 2.762 31.585 1.00 49.88 187 THR A O 1
ATOM 1451 N N . VAL A 1 188 ? -29.344 2.588 33.746 1.00 45.94 188 VAL A N 1
ATOM 1452 C CA . VAL A 1 188 ? -30.788 2.604 33.539 1.00 45.94 188 VAL A CA 1
ATOM 1453 C C . VAL A 1 188 ? -31.104 3.946 32.884 1.00 45.94 188 VAL A C 1
ATOM 1455 O O . VAL A 1 188 ? -30.967 4.995 33.511 1.00 45.94 188 VAL A O 1
ATOM 1458 N N . ARG A 1 189 ? -31.458 3.922 31.595 1.00 38.50 189 ARG A N 1
ATOM 1459 C CA . ARG A 1 189 ? -32.110 5.055 30.943 1.00 38.50 189 ARG A CA 1
ATOM 1460 C C . ARG A 1 189 ? -33.429 5.254 31.680 1.00 38.50 189 ARG A C 1
ATOM 1462 O O . ARG A 1 189 ? -34.335 4.444 31.541 1.00 38.50 189 ARG A O 1
ATOM 1469 N N . SER A 1 190 ? -33.510 6.284 32.511 1.00 41.22 190 SER A N 1
ATOM 1470 C CA . SER A 1 190 ? -34.792 6.834 32.926 1.00 41.22 190 SER A CA 1
ATOM 1471 C C . SER A 1 190 ? -35.361 7.576 31.718 1.00 41.22 190 SER A C 1
ATOM 1473 O O . SER A 1 190 ? -34.822 8.618 31.337 1.00 41.22 190 SER A O 1
ATOM 1475 N N . ASP A 1 191 ? -36.379 6.994 31.088 1.00 37.88 191 ASP A N 1
ATOM 1476 C CA . ASP A 1 191 ? -37.148 7.619 30.013 1.00 37.88 191 ASP A CA 1
ATOM 1477 C C . ASP A 1 191 ? -37.668 8.996 30.470 1.00 37.88 191 ASP A C 1
ATOM 1479 O O . ASP A 1 191 ? -38.317 9.080 31.517 1.00 37.88 191 ASP A O 1
ATOM 1483 N N . PRO A 1 192 ? -37.404 10.091 29.737 1.00 42.72 192 PRO A N 1
ATOM 1484 C CA . PRO A 1 192 ? -37.876 11.421 30.103 1.00 42.72 192 PRO A CA 1
ATOM 1485 C C . PRO A 1 192 ? -39.216 11.768 29.430 1.00 42.72 192 PRO A C 1
ATOM 1487 O O . PRO A 1 192 ? -39.377 12.890 28.970 1.00 42.72 192 PRO A O 1
ATOM 1490 N N . ASP A 1 193 ? -40.179 10.839 29.376 1.00 43.88 193 ASP A N 1
ATOM 1491 C CA . ASP A 1 193 ? -41.446 11.041 28.639 1.00 43.88 193 ASP A CA 1
ATOM 1492 C C . ASP A 1 193 ? -42.719 11.050 29.506 1.00 43.88 193 ASP A C 1
ATOM 1494 O O . ASP A 1 193 ? -43.830 10.991 28.987 1.00 43.88 193 ASP A O 1
ATOM 1498 N N . SER A 1 194 ? -42.612 11.180 30.833 1.00 41.22 194 SER A N 1
ATOM 1499 C CA . SER A 1 194 ? -43.797 11.113 31.710 1.00 41.22 194 SER A CA 1
ATOM 1500 C C . SER A 1 194 ? -44.059 12.324 32.611 1.00 41.22 194 SER A C 1
ATOM 1502 O O . SER A 1 194 ? -44.822 12.181 33.563 1.00 41.22 194 SER A O 1
ATOM 1504 N N . LEU A 1 195 ? -43.478 13.510 32.371 1.00 44.88 195 LEU A N 1
ATOM 1505 C CA . LEU A 1 195 ? -43.601 14.614 33.347 1.00 44.88 195 LEU A CA 1
ATOM 1506 C C . LEU A 1 195 ? -43.996 16.016 32.862 1.00 44.88 195 LEU A C 1
ATOM 1508 O O . LEU A 1 195 ? -43.947 16.930 33.678 1.00 44.88 195 LEU A O 1
ATOM 1512 N N . VAL A 1 196 ? -44.463 16.235 31.627 1.00 40.62 196 VAL A N 1
ATOM 1513 C CA . VAL A 1 196 ? -44.974 17.576 31.257 1.00 40.62 196 VAL A CA 1
ATOM 1514 C C . VAL A 1 196 ? -46.114 17.535 30.232 1.00 40.62 196 VAL A C 1
ATOM 1516 O O . VAL A 1 196 ? -45.908 17.992 29.124 1.00 40.62 196 VAL A O 1
ATOM 1519 N N . ILE A 1 197 ? -47.312 17.036 30.576 1.00 40.22 197 ILE A N 1
ATOM 1520 C CA . ILE A 1 197 ? -48.591 17.534 30.006 1.00 40.22 197 ILE A CA 1
ATOM 1521 C C . ILE A 1 197 ? -49.751 17.200 30.968 1.00 40.22 197 ILE A C 1
ATOM 1523 O O . ILE A 1 197 ? -50.474 16.257 30.707 1.00 40.22 197 ILE A O 1
ATOM 1527 N N . VAL A 1 198 ? -49.934 17.927 32.078 1.00 43.16 198 VAL A N 1
ATOM 1528 C CA . VAL A 1 198 ? -51.265 18.307 32.625 1.00 43.16 198 VAL A CA 1
ATOM 1529 C C . VAL A 1 198 ? -51.031 19.428 33.644 1.00 43.16 198 VAL A C 1
ATOM 1531 O O . VAL A 1 198 ? -50.871 19.171 34.834 1.00 43.16 198 VAL A O 1
ATOM 1534 N N . SER A 1 199 ? -50.967 20.673 33.181 1.00 43.81 199 SER A N 1
ATOM 1535 C CA . SER A 1 199 ? -51.384 21.865 33.937 1.00 43.81 199 SER A CA 1
ATOM 1536 C C . SER A 1 199 ? -51.217 23.083 33.038 1.00 43.81 199 SER A C 1
ATOM 1538 O O . SER A 1 199 ? -50.118 23.607 32.934 1.00 43.81 199 SER A O 1
ATOM 1540 N N . ASP A 1 200 ? -52.295 23.481 32.365 1.00 40.09 200 ASP A N 1
ATOM 1541 C CA . ASP A 1 200 ? -52.715 24.886 32.283 1.00 40.09 200 ASP A CA 1
ATOM 1542 C C . ASP A 1 200 ? -54.141 24.921 31.707 1.00 40.09 200 ASP A C 1
ATOM 1544 O O . ASP A 1 200 ? -54.363 25.117 30.514 1.00 40.09 200 ASP A O 1
ATOM 1548 N N . ASP A 1 201 ? -55.131 24.665 32.569 1.00 38.44 201 ASP A N 1
ATOM 1549 C CA . ASP A 1 201 ? -56.491 25.160 32.335 1.00 38.44 201 ASP A CA 1
ATOM 1550 C C . ASP A 1 201 ? -56.458 26.663 32.639 1.00 38.44 201 ASP A C 1
ATOM 1552 O O . ASP A 1 201 ? -56.761 27.115 33.749 1.00 38.44 201 ASP A O 1
ATOM 1556 N N . HIS A 1 202 ? -56.018 27.449 31.653 1.00 38.38 202 HIS A N 1
ATOM 1557 C CA . HIS A 1 202 ? -56.087 28.899 31.734 1.00 38.38 202 HIS A CA 1
ATOM 1558 C C . HIS A 1 202 ? -57.495 29.368 31.376 1.00 38.38 202 HIS A C 1
ATOM 1560 O O . HIS A 1 202 ? -57.891 29.523 30.222 1.00 38.38 202 HIS A O 1
ATOM 1566 N N . LYS A 1 203 ? -58.248 29.605 32.442 1.00 39.94 203 LYS A N 1
ATOM 1567 C CA . LYS A 1 203 ? -59.390 30.504 32.518 1.00 39.94 203 LYS A CA 1
ATOM 1568 C C . LYS A 1 203 ? -58.990 31.922 32.078 1.00 39.94 203 LYS A C 1
ATOM 1570 O O . LYS A 1 203 ? -58.196 32.552 32.764 1.00 39.94 203 LYS A O 1
ATOM 1575 N N . ALA A 1 204 ? -59.616 32.436 31.022 1.00 36.22 204 ALA A N 1
ATOM 1576 C CA . ALA A 1 204 ? -59.953 33.853 30.811 1.00 36.22 204 ALA A CA 1
ATOM 1577 C C . ALA A 1 204 ? -60.896 33.941 29.595 1.00 36.22 204 ALA A C 1
ATOM 1579 O O . ALA A 1 204 ? -60.674 33.231 28.624 1.00 36.22 204 ALA A O 1
ATOM 1580 N N . GLU A 1 205 ? -61.952 34.740 29.506 1.00 38.91 205 GLU A N 1
ATOM 1581 C CA . GLU A 1 205 ? -62.644 35.707 30.361 1.00 38.91 205 GLU A CA 1
ATOM 1582 C C . GLU A 1 205 ? -63.918 36.109 29.576 1.00 38.91 205 GLU A C 1
ATOM 1584 O O . GLU A 1 205 ? -63.943 35.970 28.355 1.00 38.91 205 GLU A O 1
ATOM 1589 N N . SER A 1 206 ? -64.914 36.627 30.308 1.00 35.88 206 SER A N 1
ATOM 1590 C CA . SER A 1 206 ? -66.021 37.519 29.886 1.00 35.88 206 SER A CA 1
ATOM 1591 C C . SER A 1 206 ? -66.987 37.097 28.775 1.00 35.88 206 SER A C 1
ATOM 1593 O O . SER A 1 206 ? -66.582 37.065 27.593 1.00 35.88 206 SER A O 1
#

Foldseek 3Di:
DLVVLLVVLLVLLPDDFDPPPDPDPPPPDDPVVVVVVVVVVVVVVVVLQVLLCVLAVDPDDLVVSCCVVVVVVVVVVVVVQVVVCVVVVCPVHHCVVVVCPPDDPVNVVVVVVVVVVVSVSSVCSNPHNSVVVVLVVSVVVLVVVVVCCVPVVDDRHPSSVSSVVSSVVSVCVVPPDPVVVDVDPPPPPPDPPPPDPDDDPDDDDD

Mean predicted aligned error: 10.7 Å

Sequence (206 aa):
MAIILLAVGTTMSQVQGCGEASCDSLFSAPIQGYMLGVLSACLSALAGVYTEFLMKQNNDSLYWQNVQLYTFGAILNMARLVVDDFRAGYEKGPWWQRLFNGYSVTTWMVVLNLGSTGLLVSWLMKYADNIVKVYSTSMAMLLTMVLSVFLFSFKPTLQLFLGIIICMMSLHMYFAPPSMLVGLPPTVRSDPDSLVIVSDDHKAES

InterPro domains:
  IPR007271 Nucleotide-sugar transporter [PF04142] (1-174)
  IPR007271 Nucleotide-sugar transporter [PTHR10231] (1-180)